Protein AF-A0A957V3D7-F1 (afdb_monomer)

Secondary structure (DSSP, 8-state):
-HHHHHT--------S-HHHHHTT-SEEEE---SS-HHHHHHHHHHHHHTT---S--SSSHHHHHHHHHHHHHHHHHHHHHHHHH-TTPEEEE--SSHHHHHHHHHHH---EEEE--THHHHHHHHHHHHHT--GGGEEEEEEEETTEEEEEEEEETTEE-HHHHHHHHHH-HHHHHHSHHHHHHHHHHSSPBPS-HHHHTTTSTTTSSSHHHHHHHSSS--SS----TTHHHHHHHHHHHHHHHHHHHHHH--SPP--S--S-HHHHHHHHHTTSS------B---SSSSTT-

pLDDT: mean 95.91, std 2.53, range [86.0, 98.81]

Structure (mmCIF, N/CA/C/O backbone):
data_AF-A0A957V3D7-F1
#
_entry.id   AF-A0A957V3D7-F1
#
loop_
_atom_site.group_PDB
_atom_site.id
_atom_site.type_symbol
_atom_site.label_atom_id
_atom_site.label_alt_id
_atom_site.label_comp_id
_atom_site.label_asym_id
_atom_site.label_entity_id
_atom_site.label_seq_id
_atom_site.pdbx_PDB_ins_code
_atom_site.Cartn_x
_atom_site.Cartn_y
_atom_site.Cartn_z
_atom_site.occupancy
_atom_site.B_iso_or_equiv
_atom_site.auth_seq_id
_atom_site.auth_comp_id
_atom_site.auth_asym_id
_atom_site.auth_atom_id
_atom_site.pdbx_PDB_model_num
ATOM 1 N N . ARG A 1 1 ? 6.768 8.142 25.313 1.00 89.88 1 ARG A N 1
ATOM 2 C CA . ARG A 1 1 ? 7.833 8.849 24.561 1.00 89.88 1 ARG A CA 1
ATOM 3 C C . ARG A 1 1 ? 7.293 9.947 23.639 1.00 89.88 1 ARG A C 1
ATOM 5 O O . ARG A 1 1 ? 7.453 11.098 24.002 1.00 89.88 1 ARG A O 1
ATOM 12 N N . ILE A 1 2 ? 6.634 9.648 22.503 1.00 94.31 2 ILE A N 1
ATOM 13 C CA . ILE A 1 2 ? 6.108 10.689 21.575 1.00 94.31 2 ILE A CA 1
ATOM 14 C C . ILE A 1 2 ? 5.190 11.694 22.290 1.00 94.31 2 ILE A C 1
ATOM 16 O O . ILE A 1 2 ? 5.378 12.899 22.158 1.00 94.31 2 ILE A O 1
ATOM 20 N N . VAL A 1 3 ? 4.227 11.192 23.074 1.00 95.19 3 VAL A N 1
ATOM 21 C CA . VAL A 1 3 ? 3.297 12.025 23.860 1.00 95.19 3 VAL A CA 1
ATOM 22 C C . VAL A 1 3 ? 4.044 12.919 24.851 1.00 95.19 3 VAL A C 1
ATOM 24 O O . VAL A 1 3 ? 3.774 14.116 24.913 1.00 95.19 3 VAL A O 1
ATOM 27 N N . ASP A 1 4 ? 5.019 12.353 25.564 1.00 93.62 4 ASP A N 1
ATOM 28 C CA . ASP A 1 4 ? 5.787 13.058 26.594 1.00 93.62 4 ASP A CA 1
ATOM 29 C C . ASP A 1 4 ? 6.690 14.148 25.997 1.00 93.62 4 ASP A C 1
ATOM 31 O O . ASP A 1 4 ? 6.655 15.293 26.443 1.00 93.62 4 ASP A O 1
ATOM 35 N N . GLU A 1 5 ? 7.474 13.820 24.963 1.00 94.88 5 GLU A N 1
ATOM 36 C CA . GLU A 1 5 ? 8.392 14.766 24.311 1.00 94.88 5 GLU A CA 1
ATOM 37 C C . GLU A 1 5 ? 7.647 15.883 23.579 1.00 94.88 5 GLU A C 1
ATOM 39 O O . GLU A 1 5 ? 8.031 17.050 23.672 1.00 94.88 5 GLU A O 1
ATOM 44 N N . GLY A 1 6 ? 6.553 15.540 22.893 1.00 95.81 6 GLY A N 1
ATOM 45 C CA . GLY A 1 6 ? 5.697 16.514 22.222 1.00 95.81 6 GLY A CA 1
ATOM 46 C C . GLY A 1 6 ? 4.803 17.314 23.163 1.00 95.81 6 GLY A C 1
ATOM 47 O O . GLY A 1 6 ? 4.197 18.292 22.728 1.00 95.81 6 GLY A O 1
ATOM 48 N N . LYS A 1 7 ? 4.737 16.936 24.449 1.00 96.00 7 LYS A N 1
ATOM 49 C CA . LYS A 1 7 ? 3.858 17.535 25.468 1.00 96.00 7 LYS A CA 1
ATOM 50 C C . LYS A 1 7 ? 2.392 17.550 25.029 1.00 96.00 7 LYS A C 1
ATOM 52 O O . LYS A 1 7 ? 1.669 18.520 25.264 1.00 96.00 7 LYS A O 1
ATOM 57 N N . TYR A 1 8 ? 1.961 16.482 24.364 1.00 95.75 8 TYR A N 1
ATOM 58 C CA . TYR A 1 8 ? 0.593 16.365 23.879 1.00 95.75 8 TYR A CA 1
ATOM 59 C C . TYR A 1 8 ? -0.351 15.989 25.029 1.00 95.75 8 TYR A C 1
ATOM 61 O O . TYR A 1 8 ? 0.006 15.142 25.849 1.00 95.75 8 TYR A O 1
ATOM 69 N N . PRO A 1 9 ? -1.573 16.547 25.090 1.00 96.44 9 PRO A N 1
ATOM 70 C CA . PRO A 1 9 ? -2.569 16.205 26.107 1.00 96.44 9 PRO A CA 1
ATOM 71 C C . PRO A 1 9 ? -3.264 14.862 25.799 1.00 96.44 9 PRO A C 1
ATOM 73 O O . PRO A 1 9 ? -4.480 14.743 25.913 1.00 96.44 9 PRO A O 1
ATOM 76 N N . ALA A 1 10 ? -2.505 13.859 25.354 1.00 96.19 10 ALA A N 1
ATOM 77 C CA . ALA A 1 10 ? -3.009 12.548 24.965 1.00 96.19 10 ALA A CA 1
ATOM 78 C C . ALA A 1 10 ? -2.781 11.524 26.083 1.00 96.19 10 ALA A C 1
ATOM 80 O O . ALA A 1 10 ? -1.778 11.572 26.791 1.00 96.19 10 ALA A O 1
ATOM 81 N N . THR A 1 11 ? -3.695 10.564 26.211 1.00 96.19 11 THR A N 1
ATOM 82 C CA . THR A 1 11 ? -3.530 9.405 27.099 1.00 96.19 11 THR A CA 1
ATOM 83 C C . THR A 1 11 ? -3.328 8.159 26.252 1.00 96.19 11 THR A C 1
ATOM 85 O O . THR A 1 11 ? -4.042 7.957 25.273 1.00 96.19 11 THR A O 1
ATOM 88 N N . VAL A 1 12 ? -2.357 7.324 26.626 1.00 96.25 12 VAL A N 1
ATOM 89 C CA . VAL A 1 12 ? -2.097 6.039 25.967 1.00 96.25 12 VAL A CA 1
ATOM 90 C C . VAL A 1 12 ? -2.501 4.921 26.916 1.00 96.25 12 VAL A 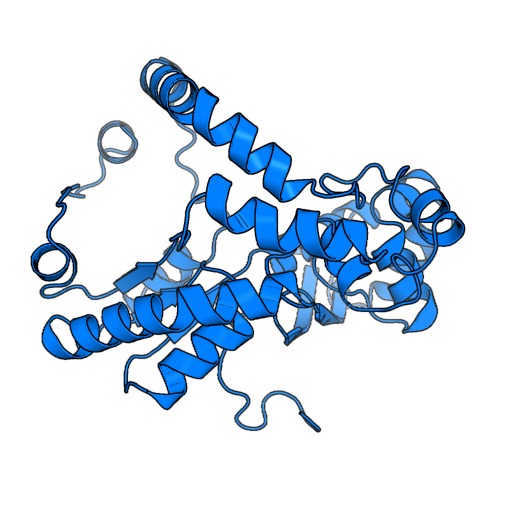C 1
ATOM 92 O O . VAL A 1 12 ? -2.025 4.867 28.049 1.00 96.25 12 VAL A O 1
ATOM 95 N N . VAL A 1 13 ? -3.369 4.033 26.443 1.00 96.88 13 VAL A N 1
ATOM 96 C CA . VAL A 1 13 ? -3.847 2.858 27.178 1.00 96.88 13 VAL A CA 1
ATOM 97 C C . VAL A 1 13 ? -3.575 1.614 26.338 1.00 96.88 13 VAL A C 1
ATOM 99 O O . VAL A 1 13 ? -3.595 1.667 25.109 1.00 96.88 13 VAL A O 1
ATOM 102 N N . THR A 1 14 ? -3.305 0.493 27.000 1.00 97.19 14 THR A N 1
ATOM 103 C CA . THR A 1 14 ? -3.094 -0.811 26.364 1.00 97.19 14 THR A CA 1
ATOM 104 C C . THR A 1 14 ? -3.992 -1.846 27.017 1.00 97.19 14 THR A C 1
ATOM 106 O O . THR A 1 14 ? -4.030 -1.930 28.242 1.00 97.19 14 THR A O 1
ATOM 109 N N . THR A 1 15 ? -4.645 -2.678 26.217 1.00 97.94 15 THR A N 1
ATOM 110 C CA . THR A 1 15 ? -5.456 -3.792 26.711 1.00 97.94 15 THR A CA 1
ATOM 111 C C . THR A 1 15 ? -5.332 -4.985 25.770 1.00 97.94 15 THR A C 1
ATOM 113 O O . THR A 1 15 ? -4.979 -4.837 24.599 1.00 97.94 15 THR A O 1
ATOM 116 N N . LEU A 1 16 ? -5.594 -6.176 26.304 1.00 97.88 16 LEU A N 1
ATOM 117 C CA . LEU A 1 16 ? -5.754 -7.405 25.525 1.00 97.88 16 LEU A CA 1
ATOM 118 C C . LEU A 1 16 ? -7.239 -7.753 25.321 1.00 97.88 16 LEU A C 1
ATOM 120 O O . LEU A 1 16 ? -7.547 -8.717 24.622 1.00 97.88 16 LEU A O 1
ATOM 124 N N . ASP A 1 17 ? -8.155 -6.984 25.921 1.00 98.19 17 ASP A N 1
ATO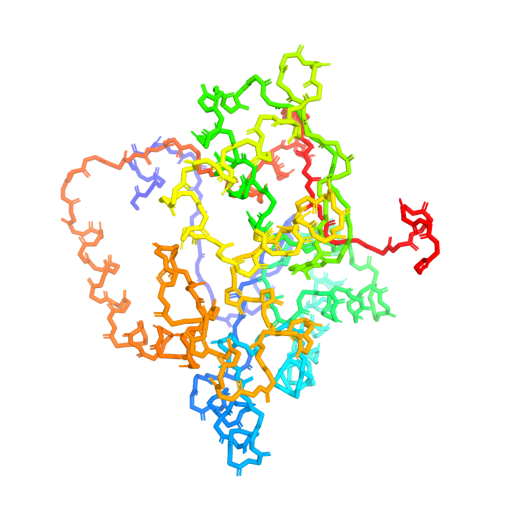M 125 C CA . ASP A 1 17 ? -9.596 -7.130 25.746 1.00 98.19 17 ASP A CA 1
ATOM 126 C C . ASP A 1 17 ? -10.077 -6.240 24.590 1.00 98.19 17 ASP A C 1
ATOM 128 O O . ASP A 1 17 ? -10.051 -5.009 24.652 1.00 98.19 17 ASP A O 1
ATOM 132 N N . ARG A 1 18 ? -10.543 -6.877 23.512 1.00 97.62 18 ARG A N 1
ATOM 133 C CA . ARG A 1 18 ? -11.053 -6.176 22.329 1.00 97.62 18 ARG A CA 1
ATOM 134 C C . ARG A 1 18 ? -12.295 -5.335 22.635 1.00 97.62 18 ARG A C 1
ATOM 136 O O . ARG A 1 18 ? -12.444 -4.270 22.050 1.00 97.62 18 ARG A O 1
ATOM 143 N N . ALA A 1 19 ? -13.174 -5.773 23.535 1.00 98.19 19 ALA A N 1
ATOM 144 C CA . ALA A 1 19 ? -14.367 -5.012 23.892 1.00 98.19 19 ALA A CA 1
ATOM 145 C C . ALA A 1 19 ? -14.014 -3.744 24.677 1.00 98.19 19 ALA A C 1
ATOM 147 O O . ALA A 1 19 ? -14.679 -2.725 24.519 1.00 98.19 19 ALA A O 1
ATOM 148 N N . GLU A 1 20 ? -12.970 -3.788 25.509 1.00 98.31 20 GLU A N 1
ATOM 149 C CA . GLU A 1 20 ? -12.433 -2.592 26.166 1.00 98.31 20 GLU A CA 1
ATOM 150 C C . GLU A 1 20 ? -11.799 -1.639 25.147 1.00 98.31 20 GLU A C 1
ATOM 152 O O . GLU A 1 20 ? -12.104 -0.452 25.169 1.00 98.31 20 GLU A O 1
ATOM 157 N N . ALA A 1 21 ? -10.988 -2.158 24.217 1.00 98.19 21 ALA A N 1
ATOM 158 C CA . ALA A 1 21 ? -10.327 -1.347 23.192 1.00 98.19 21 ALA A CA 1
ATOM 159 C C . ALA A 1 21 ? -11.304 -0.649 22.228 1.00 98.19 21 ALA A C 1
ATOM 161 O O . ALA A 1 21 ? -10.993 0.423 21.717 1.00 98.19 21 ALA A O 1
ATOM 162 N N . LEU A 1 22 ? -12.452 -1.272 21.945 1.00 98.56 22 LEU A N 1
ATOM 163 C CA . LEU A 1 22 ? -13.441 -0.756 20.994 1.00 98.56 22 LEU A CA 1
ATOM 164 C C . LEU A 1 22 ? -14.487 0.159 21.626 1.00 98.56 22 LEU A C 1
ATOM 166 O O . LEU A 1 22 ? -15.113 0.931 20.907 1.00 98.56 22 LEU A O 1
ATOM 170 N N . ARG A 1 23 ? -14.725 0.051 22.935 1.00 98.44 23 ARG A N 1
ATOM 171 C CA . ARG A 1 23 ? -15.808 0.775 23.605 1.00 98.44 23 ARG A CA 1
ATOM 172 C C . ARG A 1 23 ? -15.677 2.279 23.390 1.00 98.44 23 ARG A C 1
ATOM 174 O O . ARG A 1 23 ? -14.663 2.863 23.757 1.00 98.44 23 ARG A O 1
ATOM 181 N N . ASP A 1 24 ? -16.731 2.872 22.834 1.00 97.69 24 ASP A N 1
ATOM 182 C CA . ASP A 1 24 ? -16.850 4.313 22.586 1.00 97.69 24 ASP A CA 1
ATOM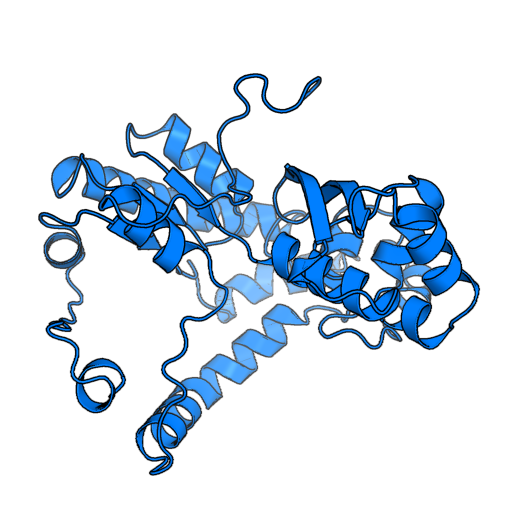 183 C C . ASP A 1 24 ? -15.740 4.894 21.681 1.00 97.69 24 ASP A C 1
ATOM 185 O O . ASP A 1 24 ? -15.506 6.098 21.690 1.00 97.69 24 ASP A O 1
ATOM 189 N N . ALA A 1 25 ? -15.046 4.061 20.896 1.00 98.44 25 ALA A N 1
ATOM 190 C CA . ALA A 1 25 ? -14.035 4.534 19.954 1.00 98.44 25 ALA A CA 1
ATOM 191 C C . ALA A 1 25 ? -14.671 5.302 18.781 1.00 98.44 25 ALA A C 1
ATOM 193 O O . ALA A 1 25 ? -15.665 4.853 18.220 1.00 98.44 25 ALA A O 1
ATOM 194 N N . ASP A 1 26 ? -14.051 6.399 18.344 1.00 98.44 26 ASP A N 1
ATOM 195 C CA . ASP A 1 26 ? -14.454 7.127 17.126 1.00 98.44 26 ASP A CA 1
ATOM 196 C C . ASP A 1 26 ? -13.757 6.582 15.863 1.00 98.44 26 ASP A C 1
ATOM 198 O O . ASP A 1 26 ? -14.276 6.645 14.746 1.00 98.44 26 ASP A O 1
ATOM 202 N N . TYR A 1 27 ? -12.571 5.993 16.036 1.00 98.50 27 TYR A N 1
ATOM 203 C CA . TYR A 1 27 ? -11.749 5.451 14.956 1.00 98.50 27 TYR A CA 1
ATOM 204 C C . TYR A 1 27 ? -11.110 4.136 15.379 1.00 98.50 27 TYR A C 1
ATOM 206 O O . TYR A 1 27 ? -10.596 4.009 16.491 1.00 98.50 27 TYR A O 1
ATOM 214 N N . VAL A 1 28 ? -11.074 3.168 14.464 1.00 98.62 28 VAL A N 1
ATOM 215 C CA . VAL A 1 28 ? -10.449 1.863 14.703 1.00 98.62 28 VAL A CA 1
ATOM 216 C C . VAL A 1 28 ? -9.444 1.576 13.597 1.00 98.62 28 VAL A C 1
ATOM 218 O O . VAL A 1 28 ? -9.810 1.307 12.453 1.00 98.62 28 VAL A O 1
ATOM 221 N N . LEU A 1 29 ? -8.157 1.631 13.939 1.00 98.25 29 LEU A N 1
ATOM 222 C CA . LEU A 1 29 ? -7.069 1.275 13.031 1.00 98.25 29 LEU A CA 1
ATOM 223 C C . LEU A 1 29 ? -6.793 -0.226 13.134 1.00 98.25 29 LEU A C 1
ATOM 225 O O . LEU A 1 29 ? -6.535 -0.733 14.224 1.00 98.25 29 LEU A O 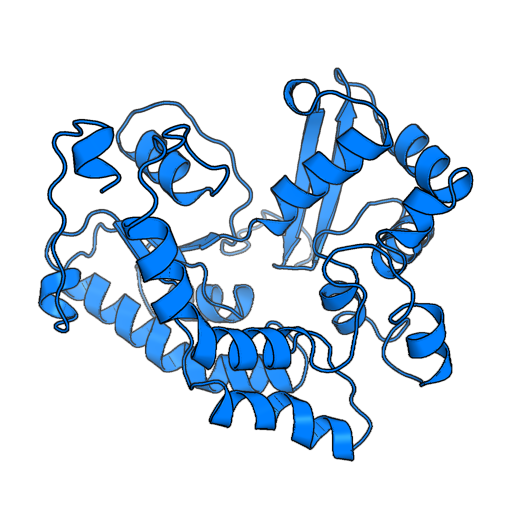1
ATOM 229 N N . VAL A 1 30 ? -6.802 -0.933 12.001 1.00 98.25 30 VAL A N 1
ATOM 230 C CA . VAL A 1 30 ? -6.577 -2.388 11.977 1.00 98.25 30 VAL A CA 1
ATOM 231 C C . VAL A 1 30 ? -5.352 -2.747 11.143 1.00 98.25 30 VAL A C 1
ATOM 233 O O . VAL A 1 30 ? -5.343 -2.613 9.918 1.00 98.25 30 VAL A O 1
ATOM 236 N N . THR A 1 31 ? -4.316 -3.231 11.829 1.00 97.00 31 THR A N 1
ATOM 237 C CA . THR A 1 31 ? -2.961 -3.482 11.303 1.00 97.00 31 THR A CA 1
ATOM 238 C C . THR A 1 31 ? -2.477 -4.907 11.620 1.00 97.00 31 THR A C 1
ATOM 240 O O . THR A 1 31 ? -1.329 -5.126 12.005 1.00 97.00 31 THR A O 1
ATOM 243 N N . ILE A 1 32 ? -3.363 -5.900 11.522 1.00 95.94 32 ILE A N 1
ATOM 244 C CA . ILE A 1 32 ? -3.087 -7.258 12.009 1.00 95.94 32 ILE A CA 1
ATOM 245 C C . ILE A 1 32 ? -2.431 -8.152 10.951 1.00 95.94 32 ILE A C 1
ATOM 247 O O . ILE A 1 32 ? -2.556 -7.947 9.745 1.00 95.94 32 ILE A O 1
ATOM 251 N N . LEU A 1 33 ? -1.801 -9.228 11.416 1.00 93.50 33 LEU A N 1
ATOM 252 C CA . LEU A 1 33 ? -1.420 -10.375 10.598 1.00 93.50 33 LEU A CA 1
ATOM 253 C C . LEU A 1 33 ? -2.122 -11.622 11.153 1.00 93.50 33 LEU A C 1
ATOM 255 O O . LEU A 1 33 ? -1.761 -12.129 12.213 1.00 93.50 33 LEU A O 1
ATOM 259 N N . ALA A 1 34 ? -3.154 -12.105 10.454 1.00 92.50 34 ALA A N 1
ATOM 260 C CA . ALA A 1 34 ? -3.887 -13.300 10.866 1.00 92.50 34 ALA A CA 1
ATOM 261 C C . ALA A 1 34 ? -3.133 -14.579 10.450 1.00 92.50 34 ALA A C 1
ATOM 263 O O . ALA A 1 34 ? -3.134 -14.989 9.283 1.00 92.50 34 ALA A O 1
ATOM 264 N N . GLY A 1 35 ? -2.510 -15.212 11.446 1.00 87.56 35 GLY A N 1
ATOM 265 C CA . GLY A 1 35 ? -1.571 -16.321 11.277 1.00 87.56 35 GLY A CA 1
ATOM 266 C C . GLY A 1 35 ? -0.141 -15.803 11.128 1.00 87.56 35 GLY A C 1
ATOM 267 O O . GLY A 1 35 ? 0.126 -14.987 10.251 1.00 87.56 35 GLY A O 1
ATOM 268 N N . ALA A 1 36 ? 0.762 -16.268 11.991 1.00 90.12 36 ALA A N 1
ATOM 269 C CA . ALA A 1 36 ? 2.159 -15.843 11.994 1.00 90.12 36 ALA A CA 1
ATOM 270 C C . ALA A 1 36 ? 2.921 -16.345 10.750 1.00 90.12 36 ALA A C 1
ATOM 272 O O . ALA A 1 36 ? 2.369 -17.029 9.875 1.00 90.12 36 ALA A O 1
ATOM 273 N N . THR A 1 37 ? 4.193 -15.961 10.625 1.00 92.88 37 THR A N 1
ATOM 274 C CA . THR A 1 37 ? 4.994 -16.282 9.432 1.00 92.88 37 THR A CA 1
ATOM 275 C C . THR A 1 37 ? 5.220 -17.785 9.243 1.00 92.88 37 THR A C 1
ATOM 277 O O . THR A 1 37 ? 5.408 -18.239 8.113 1.00 92.88 37 THR A O 1
ATOM 280 N N . ASP A 1 38 ? 5.137 -18.574 10.314 1.00 93.25 38 ASP A N 1
ATOM 281 C CA . ASP A 1 38 ? 5.197 -20.037 10.304 1.00 93.25 38 ASP A CA 1
ATOM 282 C C . ASP A 1 38 ? 4.011 -20.684 9.572 1.00 93.25 38 ASP A C 1
ATOM 284 O O . ASP A 1 38 ? 4.172 -21.732 8.949 1.00 93.25 38 ASP A O 1
ATOM 288 N N . VAL A 1 39 ? 2.847 -20.031 9.581 1.00 93.62 39 VAL A N 1
ATOM 289 C CA . VAL A 1 39 ? 1.681 -20.410 8.778 1.00 93.62 39 VAL A CA 1
ATOM 290 C C . VAL A 1 39 ? 1.793 -19.811 7.381 1.00 93.62 39 VAL A C 1
ATOM 292 O O . VAL A 1 39 ? 1.643 -20.523 6.387 1.00 93.62 39 VAL A O 1
ATOM 295 N N . TRP A 1 40 ? 2.084 -18.508 7.283 1.00 93.94 40 TRP A N 1
ATOM 296 C CA . TRP A 1 40 ? 2.101 -17.798 6.001 1.00 93.94 40 TRP A CA 1
ATOM 297 C C . TRP A 1 40 ? 3.151 -18.347 5.030 1.00 93.94 40 TRP A C 1
ATOM 299 O O . TRP A 1 40 ? 2.899 -18.406 3.828 1.00 93.94 40 TRP A O 1
ATOM 309 N N . ARG A 1 41 ? 4.289 -18.857 5.518 1.00 95.88 41 ARG A N 1
ATOM 310 C CA . ARG A 1 41 ? 5.299 -19.493 4.657 1.00 95.88 41 ARG A CA 1
ATOM 311 C C . ARG A 1 41 ? 4.722 -20.588 3.766 1.00 95.88 41 ARG A C 1
ATOM 313 O O . ARG A 1 41 ? 5.168 -20.742 2.634 1.00 95.88 41 ARG A O 1
ATOM 320 N N . HIS A 1 42 ? 3.717 -21.329 4.233 1.00 96.25 42 HIS A N 1
ATOM 321 C CA . HIS A 1 42 ? 3.120 -22.416 3.464 1.00 96.25 42 HIS A CA 1
ATOM 322 C C . HIS A 1 42 ? 2.364 -21.910 2.237 1.00 96.25 42 HIS A C 1
ATOM 324 O O . HIS A 1 42 ? 2.389 -22.572 1.199 1.00 96.25 42 HIS A O 1
ATOM 330 N N . ASP A 1 43 ? 1.789 -20.711 2.320 1.00 95.81 43 ASP A N 1
ATOM 331 C CA . ASP A 1 43 ? 1.124 -20.052 1.199 1.00 95.81 43 ASP A CA 1
ATOM 332 C C . ASP A 1 43 ? 2.097 -19.746 0.050 1.00 95.81 43 ASP A C 1
ATOM 334 O O . ASP A 1 43 ? 1.674 -19.668 -1.101 1.00 95.81 43 ASP A O 1
ATOM 338 N N . ILE A 1 44 ? 3.395 -19.602 0.341 1.00 96.38 44 ILE A N 1
ATOM 339 C CA . ILE A 1 44 ? 4.439 -19.240 -0.629 1.00 96.38 44 ILE A CA 1
ATOM 340 C C . ILE A 1 44 ? 5.272 -20.466 -1.035 1.00 96.38 44 ILE A C 1
ATOM 342 O O . ILE A 1 44 ? 5.449 -20.756 -2.220 1.00 96.38 44 ILE A O 1
ATOM 346 N N . GLU A 1 45 ? 5.754 -21.230 -0.056 1.00 97.25 45 GLU A N 1
ATOM 347 C CA . GLU A 1 45 ? 6.670 -22.353 -0.264 1.00 97.25 45 GLU A CA 1
ATOM 348 C C . GLU A 1 45 ? 5.997 -23.568 -0.906 1.00 97.25 45 GLU A C 1
ATOM 350 O O . GLU A 1 45 ? 6.638 -24.287 -1.675 1.00 97.25 45 GLU A O 1
ATOM 355 N N . ILE A 1 46 ? 4.718 -23.835 -0.606 1.00 97.50 46 ILE A N 1
ATOM 356 C CA . ILE A 1 46 ? 4.013 -24.966 -1.221 1.00 97.50 46 ILE A CA 1
ATOM 357 C C . ILE A 1 46 ? 3.804 -24.698 -2.715 1.00 97.50 46 ILE A C 1
ATOM 359 O O . ILE A 1 46 ? 4.248 -25.536 -3.503 1.00 97.50 46 ILE A O 1
ATOM 363 N N . PRO A 1 47 ? 3.227 -23.559 -3.156 1.00 96.31 47 PRO A N 1
ATOM 364 C CA . PRO A 1 47 ? 3.090 -23.278 -4.585 1.00 96.31 47 PRO A CA 1
ATOM 365 C C . PRO A 1 47 ? 4.428 -23.230 -5.331 1.00 96.31 47 PRO A C 1
ATOM 367 O O . PRO A 1 47 ? 4.495 -23.678 -6.478 1.00 96.31 47 PRO A O 1
ATOM 370 N N . LYS A 1 48 ? 5.517 -22.808 -4.671 1.00 96.12 48 LYS A N 1
ATOM 371 C CA . LYS A 1 48 ? 6.865 -22.844 -5.257 1.00 96.12 48 LYS A CA 1
ATOM 372 C C . LYS A 1 48 ? 7.291 -24.249 -5.688 1.00 96.12 48 LYS A C 1
ATOM 374 O O . LYS A 1 48 ? 7.888 -24.390 -6.755 1.00 96.12 48 LYS A O 1
ATOM 379 N N . LYS A 1 49 ? 6.932 -25.300 -4.933 1.00 96.81 49 LYS A N 1
ATOM 380 C CA . LYS A 1 49 ? 7.194 -26.710 -5.308 1.00 96.81 49 LYS A CA 1
ATOM 381 C C . LYS A 1 49 ? 6.493 -27.125 -6.606 1.00 96.81 49 LYS A C 1
ATOM 383 O O . LYS A 1 49 ? 6.932 -28.067 -7.256 1.00 96.81 49 LYS A O 1
ATOM 388 N N . TYR A 1 50 ? 5.437 -26.409 -6.988 1.00 95.62 50 TYR A N 1
ATOM 389 C CA . TYR A 1 50 ? 4.673 -26.614 -8.219 1.00 95.62 50 TYR A CA 1
ATOM 390 C C . TYR A 1 50 ? 4.988 -25.568 -9.301 1.00 95.62 50 TYR A C 1
ATOM 392 O O . TYR A 1 50 ? 4.267 -25.466 -10.290 1.00 95.62 50 TYR A O 1
ATOM 400 N N . GLY A 1 51 ? 6.063 -24.790 -9.133 1.00 93.06 51 GLY A N 1
ATOM 401 C CA . GLY A 1 51 ? 6.523 -23.816 -10.124 1.00 93.06 51 GLY A CA 1
ATOM 402 C C . GLY A 1 51 ? 5.842 -22.447 -10.062 1.00 93.06 51 GLY A C 1
ATOM 403 O O . GLY A 1 51 ? 6.044 -21.645 -10.969 1.00 93.06 51 GLY A O 1
ATOM 404 N N . VAL A 1 52 ? 5.065 -22.151 -9.015 1.00 94.50 52 VAL A N 1
ATOM 405 C CA . VAL A 1 52 ? 4.472 -20.821 -8.803 1.00 94.50 52 VAL A CA 1
ATOM 406 C C . VAL A 1 52 ? 5.390 -20.003 -7.899 1.00 94.50 52 VAL A C 1
ATOM 408 O O . VAL A 1 52 ? 5.477 -20.250 -6.699 1.00 94.50 52 VAL A O 1
ATOM 411 N N . ASP A 1 53 ? 6.098 -19.043 -8.486 1.00 94.62 53 ASP A N 1
ATOM 412 C CA . ASP A 1 53 ? 6.968 -18.116 -7.762 1.00 94.62 53 ASP A CA 1
ATOM 413 C C . ASP A 1 53 ? 6.172 -16.902 -7.264 1.00 94.62 53 ASP A C 1
ATOM 415 O O . ASP A 1 53 ? 5.324 -16.375 -7.988 1.00 94.62 53 ASP A O 1
ATOM 419 N N . MET A 1 54 ? 6.439 -16.464 -6.034 1.00 95.38 54 MET A N 1
ATOM 420 C CA . MET A 1 54 ? 5.833 -15.284 -5.416 1.00 95.38 54 MET A CA 1
ATOM 421 C C . MET A 1 54 ? 6.901 -14.516 -4.633 1.00 95.38 54 MET A C 1
ATOM 423 O O . MET A 1 54 ? 7.767 -15.113 -3.991 1.00 95.38 54 MET A O 1
ATOM 427 N N . ASN A 1 55 ? 6.828 -13.191 -4.697 1.00 95.50 55 ASN A N 1
ATOM 428 C CA . ASN A 1 55 ? 7.710 -12.251 -4.012 1.00 95.50 55 ASN A CA 1
ATOM 429 C C . ASN A 1 55 ? 7.086 -11.767 -2.695 1.00 95.50 55 ASN A C 1
ATOM 431 O O . ASN A 1 55 ? 7.741 -11.811 -1.654 1.00 95.50 55 ASN A O 1
ATOM 435 N N . VAL A 1 56 ? 5.819 -11.353 -2.744 1.00 95.56 56 VAL A N 1
ATOM 436 C CA . VAL A 1 56 ? 5.051 -10.855 -1.603 1.00 95.56 56 VAL A CA 1
ATOM 437 C C . VAL A 1 56 ? 4.039 -11.892 -1.140 1.00 95.56 56 VAL A C 1
ATOM 439 O O . VAL A 1 56 ? 4.101 -12.322 0.006 1.00 95.56 56 VAL A O 1
ATOM 442 N N . GLY A 1 57 ? 3.111 -12.315 -2.005 1.00 94.81 57 GLY A N 1
ATOM 443 C CA . GLY A 1 57 ? 2.101 -13.316 -1.652 1.00 94.81 57 GLY A CA 1
ATOM 444 C C . GLY A 1 57 ? 1.082 -12.871 -0.590 1.00 94.81 57 GLY A C 1
ATOM 445 O O . GLY A 1 57 ? 0.561 -13.712 0.143 1.00 94.81 57 GLY A O 1
ATOM 446 N N . ASP A 1 58 ? 0.789 -11.572 -0.475 1.00 95.31 58 ASP A N 1
ATOM 447 C CA . ASP A 1 58 ? -0.153 -11.034 0.522 1.00 95.31 58 ASP A CA 1
ATOM 448 C C . ASP A 1 58 ? -1.462 -10.483 -0.068 1.00 95.31 58 ASP A C 1
ATOM 450 O O . ASP A 1 58 ? -2.404 -10.220 0.679 1.00 95.31 58 ASP A O 1
ATOM 454 N N . THR A 1 59 ? -1.531 -10.313 -1.392 1.00 94.31 59 THR A N 1
ATOM 455 C CA . THR A 1 59 ? -2.617 -9.562 -2.038 1.00 94.31 59 THR A CA 1
ATOM 456 C C . THR A 1 59 ? -3.457 -10.419 -2.976 1.00 94.31 59 THR A C 1
ATOM 458 O O . THR A 1 59 ? -4.685 -10.408 -2.905 1.00 94.31 59 THR A O 1
ATOM 461 N N . ARG A 1 60 ? -2.808 -11.180 -3.861 1.00 91.31 60 ARG A N 1
ATOM 462 C CA . ARG A 1 60 ? -3.454 -12.022 -4.880 1.00 91.31 60 ARG A CA 1
ATOM 463 C C . ARG A 1 60 ? -2.698 -13.338 -5.059 1.00 91.31 60 ARG A C 1
ATOM 465 O O . ARG A 1 60 ? -1.834 -13.675 -4.256 1.00 91.31 60 ARG A O 1
ATOM 472 N N . SER A 1 61 ? -3.001 -14.063 -6.139 1.00 91.81 61 SER A N 1
ATOM 473 C CA . SER A 1 61 ? -2.469 -15.407 -6.398 1.00 91.81 61 SER A CA 1
ATOM 474 C C . SER A 1 61 ? -2.908 -16.402 -5.316 1.00 91.81 61 SER A C 1
ATOM 476 O O . SER A 1 61 ? -3.710 -16.078 -4.443 1.00 91.81 61 SER A O 1
ATOM 478 N N . VAL A 1 62 ? -2.411 -17.634 -5.391 1.00 94.06 62 VAL A N 1
ATOM 479 C CA . VAL A 1 62 ? -2.741 -18.712 -4.450 1.00 94.06 62 VAL A CA 1
ATOM 480 C C . VAL A 1 62 ? -2.490 -18.271 -3.005 1.00 94.06 62 VAL A C 1
ATOM 482 O O . VAL A 1 62 ? -3.355 -18.471 -2.155 1.00 94.06 62 VAL A O 1
ATOM 485 N N . ALA A 1 63 ? -1.369 -17.588 -2.749 1.00 95.44 63 ALA A N 1
ATOM 486 C CA . ALA A 1 63 ? -1.039 -17.103 -1.416 1.00 95.44 63 ALA A CA 1
ATOM 487 C C . ALA A 1 63 ? -2.027 -16.049 -0.895 1.00 95.44 63 ALA A C 1
ATOM 489 O O . ALA A 1 63 ? -2.560 -16.192 0.204 1.00 95.44 63 ALA A O 1
ATOM 490 N N . GLY A 1 64 ? -2.352 -15.039 -1.709 1.00 95.94 64 GLY A N 1
ATOM 491 C CA . GLY A 1 64 ? -3.332 -14.017 -1.343 1.00 95.94 64 GLY A CA 1
ATOM 492 C C . GLY A 1 64 ? -4.731 -14.587 -1.100 1.00 95.94 64 GLY A C 1
ATOM 493 O O . GLY A 1 64 ? -5.420 -14.117 -0.200 1.00 95.94 64 GLY A O 1
ATOM 494 N N . ILE A 1 65 ? -5.145 -15.630 -1.835 1.00 96.69 65 ILE A N 1
ATOM 495 C CA . ILE A 1 65 ? -6.430 -16.309 -1.595 1.00 96.69 65 ILE A CA 1
ATOM 496 C C . ILE A 1 65 ? -6.426 -17.057 -0.257 1.00 96.69 65 ILE A C 1
ATOM 498 O O . ILE A 1 65 ? -7.353 -16.879 0.531 1.00 96.69 65 ILE A O 1
ATOM 502 N N . PHE A 1 66 ? -5.400 -17.861 0.042 1.00 96.38 66 PHE A N 1
ATOM 503 C CA . PHE A 1 66 ? -5.322 -18.550 1.337 1.00 96.38 66 PHE A CA 1
ATOM 504 C C . PHE A 1 66 ? -5.239 -17.567 2.505 1.00 96.38 66 PHE A C 1
ATOM 506 O O . PHE A 1 66 ? -5.926 -17.751 3.513 1.00 96.38 66 PHE A O 1
ATOM 513 N N . ARG A 1 67 ? -4.483 -16.478 2.338 1.00 96.88 67 ARG A N 1
ATOM 514 C CA . ARG A 1 67 ? -4.451 -15.375 3.296 1.00 96.88 67 ARG A CA 1
ATOM 515 C C . ARG A 1 67 ? -5.829 -14.747 3.480 1.00 96.88 67 ARG A C 1
ATOM 517 O O . ARG A 1 67 ? -6.262 -14.605 4.616 1.00 96.88 67 ARG A O 1
ATOM 524 N N . ALA A 1 68 ? -6.554 -14.435 2.403 1.00 97.56 68 ALA A N 1
ATOM 525 C CA . ALA A 1 68 ? -7.917 -13.910 2.495 1.00 97.56 68 ALA A CA 1
ATOM 526 C C . ALA A 1 68 ? -8.830 -14.847 3.296 1.00 97.56 68 ALA A C 1
ATOM 528 O O . ALA A 1 68 ? -9.509 -14.400 4.213 1.00 97.56 68 ALA A O 1
ATOM 529 N N . LEU A 1 69 ? -8.809 -16.149 2.997 1.00 96.94 69 LEU A N 1
ATOM 530 C CA . LEU A 1 69 ? -9.651 -17.138 3.675 1.00 96.94 69 LEU A CA 1
ATOM 531 C C . LEU A 1 69 ? -9.372 -17.226 5.182 1.00 96.94 69 LEU A C 1
ATOM 533 O O . LEU A 1 69 ? -10.308 -17.425 5.953 1.00 96.94 69 LEU A O 1
ATOM 537 N N . ARG A 1 70 ? -8.117 -17.049 5.614 1.00 96.75 70 ARG A N 1
ATOM 538 C CA . ARG A 1 70 ? -7.775 -16.982 7.044 1.00 96.75 70 ARG A CA 1
ATOM 539 C C . ARG A 1 70 ? -8.164 -15.656 7.689 1.00 96.75 70 ARG A C 1
ATOM 541 O O . ARG A 1 70 ? -8.588 -15.644 8.840 1.00 96.75 70 ARG A O 1
ATOM 548 N N . THR A 1 71 ? -7.987 -14.550 6.974 1.00 98.06 71 THR A N 1
ATOM 549 C CA . THR A 1 71 ? -8.093 -13.206 7.552 1.00 98.06 71 THR A CA 1
ATOM 550 C C . THR A 1 71 ? -9.523 -12.661 7.538 1.00 98.06 71 THR A C 1
ATOM 552 O O . THR A 1 71 ? -9.895 -11.947 8.464 1.00 98.06 71 THR A O 1
ATOM 555 N N . ILE A 1 72 ? -10.349 -13.010 6.542 1.00 98.56 72 ILE A N 1
ATOM 556 C CA . ILE A 1 72 ? -11.736 -12.521 6.420 1.00 98.56 72 ILE A CA 1
ATOM 557 C C . ILE A 1 72 ? -12.557 -12.775 7.695 1.00 98.56 72 ILE A C 1
ATOM 559 O O . ILE A 1 72 ? -13.133 -11.807 8.188 1.00 98.56 72 ILE A O 1
ATOM 563 N N . PRO A 1 73 ? -12.601 -13.996 8.274 1.00 98.38 73 PRO A N 1
ATOM 564 C CA . PRO A 1 73 ? -13.385 -14.237 9.486 1.00 98.38 73 PRO A CA 1
ATOM 565 C C . PRO A 1 73 ? -12.963 -13.331 10.646 1.00 98.38 73 PRO A C 1
ATOM 567 O O . PRO A 1 73 ? -13.812 -12.743 11.301 1.00 98.38 73 PRO A O 1
ATOM 570 N N . VAL A 1 74 ? -11.653 -13.141 10.840 1.00 98.31 74 VAL A N 1
ATOM 571 C CA . VAL A 1 74 ? -11.113 -12.282 11.907 1.00 98.31 74 VAL A CA 1
ATOM 572 C C . VAL A 1 74 ? -11.506 -10.820 11.694 1.00 98.31 74 VAL A C 1
ATOM 574 O O . VAL A 1 74 ? -11.925 -10.152 12.634 1.00 98.31 74 VAL A O 1
ATOM 577 N N . MET A 1 75 ? -11.390 -10.320 10.462 1.00 98.50 75 MET A N 1
ATOM 578 C CA . MET A 1 75 ? -11.724 -8.932 10.132 1.00 98.50 75 MET A CA 1
ATOM 579 C C . MET A 1 75 ? -13.222 -8.648 10.263 1.00 98.50 75 MET A C 1
ATOM 581 O O . MET A 1 75 ? -13.599 -7.612 10.804 1.00 98.50 75 MET A O 1
ATOM 585 N N . VAL A 1 76 ? -14.073 -9.574 9.810 1.00 98.69 76 VAL A N 1
ATOM 586 C CA . VAL A 1 76 ? -15.533 -9.467 9.960 1.00 98.69 76 VAL A CA 1
ATOM 587 C C . VAL A 1 76 ? -15.934 -9.561 11.434 1.00 98.69 76 VAL A C 1
ATOM 589 O O . VAL A 1 76 ? -16.800 -8.808 11.869 1.00 98.69 76 VAL A O 1
ATOM 592 N N . ASP A 1 77 ? -15.286 -10.415 12.228 1.00 98.56 77 ASP A N 1
ATOM 593 C CA . ASP A 1 77 ? -15.538 -10.493 13.671 1.00 98.56 77 ASP A CA 1
ATOM 594 C C . ASP A 1 77 ? -15.156 -9.192 14.398 1.00 98.56 77 ASP A C 1
ATOM 596 O O . ASP A 1 77 ? -15.888 -8.757 15.285 1.00 98.56 77 ASP A O 1
ATOM 600 N N . ILE A 1 78 ? -14.058 -8.530 14.003 1.00 98.62 78 ILE A N 1
ATOM 601 C CA . ILE A 1 78 ? -13.707 -7.195 14.521 1.00 98.62 78 ILE A CA 1
ATOM 602 C C . ILE A 1 78 ? -14.787 -6.177 14.142 1.00 98.62 78 ILE A C 1
ATOM 604 O O . ILE A 1 78 ? -15.252 -5.447 15.012 1.00 98.62 78 ILE A O 1
ATOM 608 N N . ALA A 1 79 ? -15.216 -6.147 12.878 1.00 98.62 79 ALA A N 1
ATOM 609 C CA . ALA A 1 79 ? -16.245 -5.216 12.419 1.00 98.62 79 ALA A CA 1
ATOM 610 C C . ALA A 1 79 ? -17.592 -5.431 13.143 1.00 98.62 79 ALA A C 1
ATOM 612 O O . ALA A 1 79 ? -18.228 -4.469 13.556 1.00 98.62 79 ALA A O 1
ATOM 613 N N . ARG A 1 80 ? -17.991 -6.680 13.407 1.00 98.69 80 ARG A N 1
ATOM 614 C CA . ARG A 1 80 ? -19.195 -6.994 14.201 1.00 98.69 80 ARG A CA 1
ATOM 615 C C . ARG A 1 80 ? -19.090 -6.557 15.657 1.00 98.69 80 ARG A C 1
ATOM 617 O O . ARG A 1 80 ? -20.091 -6.185 16.263 1.00 98.69 80 ARG A O 1
ATOM 624 N N . ASP A 1 81 ? -17.899 -6.620 16.245 1.00 98.69 81 ASP A N 1
ATOM 625 C CA . ASP A 1 81 ? -17.686 -6.066 17.580 1.00 98.69 81 ASP A CA 1
ATOM 626 C C . ASP A 1 81 ? -17.708 -4.532 17.555 1.00 98.69 81 ASP A C 1
ATOM 628 O O . ASP A 1 81 ? -18.244 -3.928 18.483 1.00 98.69 81 ASP A O 1
ATOM 632 N N . MET A 1 82 ? -17.237 -3.892 16.480 1.00 98.81 82 MET A N 1
ATOM 633 C CA . MET A 1 82 ? -17.421 -2.449 16.292 1.00 98.81 82 MET A CA 1
ATOM 634 C C . MET A 1 82 ? -18.908 -2.076 16.229 1.00 98.81 82 MET A C 1
ATOM 636 O O . MET A 1 82 ? -19.316 -1.152 16.920 1.00 98.81 82 MET A O 1
ATOM 640 N N . GLU A 1 83 ? -19.758 -2.833 15.523 1.00 98.56 83 GLU A N 1
ATOM 641 C CA . GLU A 1 83 ? -21.215 -2.581 15.509 1.00 98.56 83 GLU A CA 1
ATOM 642 C C . GLU A 1 83 ? -21.837 -2.620 16.916 1.00 98.56 83 GLU A C 1
ATOM 644 O O . GLU A 1 83 ? -22.824 -1.939 17.191 1.00 98.56 83 GLU A O 1
ATOM 649 N N . ARG A 1 84 ? -21.262 -3.416 17.826 1.00 98.44 84 ARG A N 1
ATOM 650 C CA . ARG A 1 84 ? -21.742 -3.554 19.208 1.00 98.44 84 ARG A CA 1
ATOM 651 C C . ARG A 1 84 ? -21.221 -2.461 20.131 1.00 98.44 84 ARG A C 1
ATOM 653 O O . ARG A 1 84 ? -21.971 -2.001 20.990 1.00 98.44 84 ARG A O 1
ATOM 660 N N . TYR A 1 85 ? -19.941 -2.119 20.019 1.00 98.69 85 TYR A N 1
ATOM 661 C CA . TYR A 1 85 ? -19.237 -1.299 21.010 1.00 98.69 85 TYR A CA 1
ATOM 662 C C . TYR A 1 85 ? -18.972 0.138 20.552 1.00 98.69 85 TYR A C 1
ATOM 664 O O . TYR A 1 85 ? -18.813 1.012 21.402 1.00 98.69 85 TYR A O 1
ATOM 672 N N . CYS A 1 86 ? -18.943 0.384 19.243 1.00 98.56 86 CYS A N 1
ATOM 673 C CA . CYS A 1 86 ? -18.676 1.686 18.635 1.00 98.56 86 CYS A CA 1
ATOM 674 C C . CYS A 1 86 ? -19.262 1.802 17.207 1.00 98.56 86 CYS A C 1
ATOM 676 O O . CYS A 1 86 ? -18.530 2.024 16.243 1.00 98.56 86 CYS A O 1
ATOM 678 N N . PRO A 1 87 ? -20.592 1.686 17.025 1.00 97.94 87 PRO A N 1
ATOM 679 C CA . PRO A 1 87 ? -21.211 1.642 15.693 1.00 97.94 87 PRO A CA 1
ATOM 680 C C . PRO A 1 87 ? -21.023 2.917 14.852 1.00 97.94 87 PRO A C 1
ATOM 682 O O . PRO A 1 87 ? -21.227 2.883 13.643 1.00 97.94 87 PRO A O 1
ATOM 685 N N . GLY A 1 88 ? -20.662 4.044 15.474 1.00 97.19 88 GLY A N 1
ATOM 686 C CA . GLY A 1 88 ? -20.344 5.295 14.776 1.00 97.19 88 GLY A CA 1
ATOM 687 C C . GLY A 1 88 ? -18.893 5.400 14.298 1.00 97.19 88 GLY A C 1
ATOM 688 O O . GLY A 1 88 ? -18.560 6.369 13.621 1.00 97.19 88 GLY A O 1
ATOM 689 N N . ALA A 1 89 ? -18.037 4.437 14.653 1.00 98.25 89 ALA A N 1
ATOM 690 C CA . ALA A 1 89 ? -16.613 4.509 14.379 1.00 98.25 89 ALA A CA 1
ATOM 691 C C . ALA A 1 89 ? -16.279 4.280 12.903 1.00 98.25 89 ALA A C 1
ATOM 693 O O . ALA A 1 89 ? -16.900 3.460 12.222 1.00 98.25 89 ALA A O 1
ATOM 694 N N . VAL A 1 90 ? -15.207 4.921 12.435 1.00 98.31 90 VAL A N 1
ATOM 695 C CA . VAL A 1 90 ? -14.624 4.635 11.118 1.00 98.31 90 VAL A CA 1
ATOM 696 C C . VAL A 1 90 ? -13.505 3.603 11.248 1.00 98.31 90 VAL A C 1
ATOM 698 O O . VAL A 1 90 ? -12.534 3.794 11.984 1.00 98.31 90 VAL A O 1
ATOM 701 N N . MET A 1 91 ? -13.607 2.514 10.485 1.00 98.62 91 MET A N 1
ATOM 702 C CA . MET A 1 91 ? -12.556 1.508 10.374 1.00 98.62 91 MET A CA 1
ATOM 703 C C . MET A 1 91 ? -11.520 1.919 9.321 1.00 98.62 91 MET A C 1
ATOM 705 O O . MET A 1 91 ? -11.820 2.027 8.129 1.00 98.62 91 MET A O 1
ATOM 709 N N . LEU A 1 92 ? -10.273 2.093 9.758 1.00 98.44 92 LEU A N 1
ATOM 710 C CA . LEU A 1 92 ? -9.120 2.399 8.913 1.00 98.44 92 LEU A CA 1
ATOM 711 C C . LEU A 1 92 ? -8.252 1.141 8.784 1.00 98.44 92 LEU A C 1
ATOM 713 O O . LEU A 1 92 ? -7.447 0.818 9.662 1.00 98.44 92 LEU A O 1
ATOM 717 N N . ASN A 1 93 ? -8.446 0.391 7.700 1.00 98.50 93 ASN A N 1
ATOM 718 C CA . ASN A 1 93 ? -7.787 -0.899 7.510 1.00 98.50 93 ASN A CA 1
ATOM 719 C C . ASN A 1 93 ? -6.451 -0.754 6.767 1.00 98.50 93 ASN A C 1
ATOM 721 O O . ASN A 1 93 ? -6.427 -0.255 5.650 1.00 98.50 93 ASN A O 1
ATOM 725 N N . TYR A 1 94 ? -5.370 -1.287 7.338 1.00 97.88 94 TYR A N 1
ATOM 726 C CA . TYR A 1 94 ? -4.065 -1.475 6.680 1.00 97.88 94 TYR A CA 1
ATOM 727 C C . TYR A 1 94 ? -3.754 -2.954 6.404 1.00 97.88 94 TYR A C 1
ATOM 729 O O . TYR A 1 94 ? -2.720 -3.298 5.835 1.00 97.88 94 TYR A O 1
ATOM 737 N N . THR A 1 95 ? -4.638 -3.857 6.829 1.00 97.75 95 THR A N 1
ATOM 738 C CA . THR A 1 95 ? -4.431 -5.298 6.713 1.00 97.75 95 THR A CA 1
ATOM 739 C C . THR A 1 95 ? -4.684 -5.766 5.283 1.00 97.75 95 THR A C 1
ATOM 741 O O . THR A 1 95 ? -5.718 -5.453 4.687 1.00 97.75 95 THR A O 1
ATOM 744 N N . ASN A 1 96 ? -3.761 -6.575 4.754 1.00 97.19 96 ASN A N 1
ATOM 745 C CA . ASN A 1 96 ? -3.895 -7.252 3.464 1.00 97.19 96 ASN A CA 1
ATOM 746 C C . ASN A 1 96 ? -4.497 -8.664 3.590 1.00 97.19 96 ASN A C 1
ATOM 748 O O . ASN A 1 96 ? -4.240 -9.347 4.593 1.00 97.19 96 ASN A O 1
ATOM 752 N N . PRO A 1 97 ? -5.232 -9.154 2.569 1.00 97.31 97 PRO A N 1
ATOM 753 C CA . PRO A 1 97 ? -5.409 -8.567 1.229 1.00 97.31 97 PRO A CA 1
ATOM 754 C C . PRO A 1 97 ? -6.528 -7.515 1.146 1.00 97.31 97 PRO A C 1
ATOM 756 O O . PRO A 1 97 ? -7.714 -7.849 1.156 1.00 97.31 97 PRO A O 1
ATOM 759 N N . MET A 1 98 ? -6.142 -6.247 0.981 1.00 97.12 98 MET A N 1
ATOM 760 C CA . MET A 1 98 ? -7.002 -5.074 1.171 1.00 97.12 98 MET A CA 1
ATOM 761 C C . MET A 1 98 ? -8.373 -5.171 0.492 1.00 97.12 98 MET A C 1
ATOM 763 O O . MET A 1 98 ? -9.407 -5.089 1.149 1.00 97.12 98 MET A O 1
ATOM 767 N N . ALA A 1 99 ? -8.393 -5.397 -0.825 1.00 95.69 99 ALA A N 1
ATOM 768 C CA . ALA A 1 99 ? -9.630 -5.385 -1.603 1.00 95.69 99 ALA A CA 1
ATOM 769 C C . ALA A 1 99 ? -10.602 -6.501 -1.183 1.00 95.69 99 ALA A C 1
ATOM 771 O O . ALA A 1 99 ? -11.810 -6.279 -1.131 1.00 95.69 99 ALA A O 1
ATOM 772 N N . MET A 1 100 ? -10.091 -7.695 -0.862 1.00 97.50 100 MET A N 1
ATOM 773 C CA . MET A 1 100 ? -10.926 -8.816 -0.415 1.00 97.50 100 MET A CA 1
ATOM 774 C C . MET A 1 100 ? -11.455 -8.594 1.004 1.00 97.50 100 MET A C 1
ATOM 776 O O . MET A 1 100 ? -12.608 -8.922 1.269 1.00 97.50 100 MET A O 1
ATOM 780 N N . LEU A 1 101 ? -10.643 -8.011 1.890 1.00 98.19 101 LEU A N 1
ATOM 781 C CA . LEU A 1 101 ? -11.038 -7.731 3.271 1.00 98.19 101 LEU A CA 1
ATOM 782 C C . LEU A 1 101 ? -12.061 -6.600 3.356 1.00 98.19 101 LEU A C 1
ATOM 784 O O . LEU A 1 101 ? -13.124 -6.804 3.934 1.00 98.19 101 LEU A O 1
ATOM 788 N N . CYS A 1 102 ? -11.798 -5.455 2.718 1.00 97.75 102 CYS A N 1
ATOM 789 C CA . CYS A 1 102 ? -12.748 -4.342 2.676 1.00 97.75 102 CYS A CA 1
ATOM 790 C C . CYS A 1 102 ? -14.080 -4.772 2.050 1.00 97.75 102 CYS A C 1
ATOM 792 O O . CYS A 1 102 ? -15.134 -4.457 2.587 1.00 97.75 102 CYS A O 1
ATOM 794 N N . ARG A 1 103 ? -14.046 -5.566 0.967 1.00 96.81 103 ARG A N 1
ATOM 795 C CA . ARG A 1 103 ? -15.265 -6.108 0.349 1.00 96.81 103 ARG A CA 1
ATOM 796 C C . ARG A 1 103 ? -16.023 -7.069 1.264 1.00 96.81 103 ARG A C 1
ATOM 798 O O . ARG A 1 103 ? -17.244 -7.126 1.181 1.00 96.81 103 ARG A O 1
ATOM 805 N N . ALA A 1 104 ? -15.331 -7.873 2.070 1.00 98.12 104 ALA A N 1
ATOM 806 C CA . ALA A 1 104 ? -15.994 -8.772 3.008 1.00 98.12 104 ALA A CA 1
ATOM 807 C C . ALA A 1 104 ? -16.672 -7.989 4.140 1.00 98.12 104 ALA A C 1
ATOM 809 O O . ALA A 1 104 ? -17.832 -8.248 4.425 1.00 98.12 104 ALA A O 1
ATOM 810 N N . ILE A 1 105 ? -15.989 -7.000 4.721 1.00 98.25 105 ILE A N 1
ATOM 811 C CA . ILE A 1 105 ? -16.547 -6.141 5.777 1.00 98.25 105 ILE A CA 1
ATOM 812 C C . ILE A 1 105 ? -17.777 -5.376 5.270 1.00 98.25 105 ILE A C 1
ATOM 814 O O . ILE A 1 105 ? -18.836 -5.470 5.882 1.00 98.25 105 ILE A O 1
ATOM 818 N N . ASP A 1 106 ? -17.668 -4.708 4.116 1.00 96.38 106 ASP A N 1
ATOM 819 C CA . ASP A 1 106 ? -18.760 -3.928 3.503 1.00 96.38 106 ASP A CA 1
ATOM 820 C C . ASP A 1 106 ? -20.004 -4.775 3.173 1.00 96.38 106 ASP A C 1
ATOM 822 O O . ASP A 1 106 ? -21.121 -4.274 3.141 1.00 96.38 106 ASP A O 1
ATOM 826 N N . ARG A 1 107 ? -19.831 -6.080 2.925 1.00 97.00 107 ARG A N 1
ATOM 827 C CA . ARG A 1 107 ? -20.954 -6.993 2.655 1.00 97.00 107 ARG A CA 1
ATOM 828 C C . ARG A 1 107 ? -21.610 -7.567 3.904 1.00 97.00 107 ARG A C 1
ATOM 830 O O . ARG A 1 107 ? -22.746 -8.024 3.808 1.00 97.00 107 ARG A O 1
ATOM 837 N N . GLU A 1 108 ? -20.880 -7.639 5.009 1.00 98.25 108 GLU A N 1
ATOM 838 C CA . GLU A 1 108 ? -21.274 -8.401 6.199 1.00 98.25 108 GLU A CA 1
ATOM 839 C C . GLU A 1 108 ? -21.627 -7.510 7.397 1.00 98.25 108 GLU A C 1
ATOM 841 O O . GLU A 1 108 ? -22.133 -8.037 8.389 1.00 98.25 108 GLU A O 1
ATOM 846 N N . THR A 1 109 ? -21.343 -6.205 7.324 1.00 98.12 109 THR A N 1
ATOM 847 C CA . THR A 1 109 ? -21.536 -5.228 8.409 1.00 98.12 109 THR A CA 1
ATOM 848 C C . THR A 1 109 ? -21.906 -3.850 7.858 1.00 98.12 109 THR A C 1
ATOM 850 O O . THR A 1 109 ? -21.619 -3.559 6.697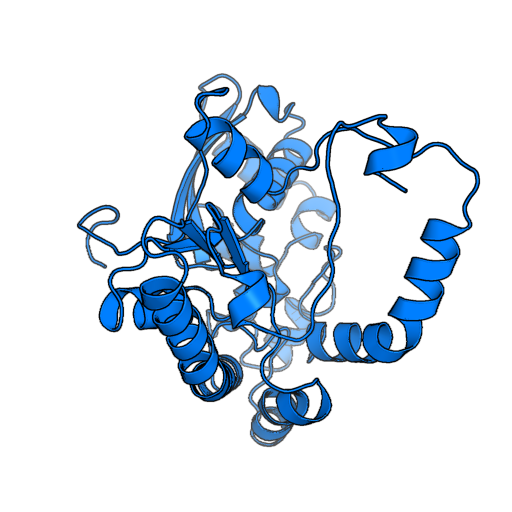 1.00 98.12 109 THR A O 1
ATOM 853 N N . ASP A 1 110 ? -22.462 -2.989 8.709 1.00 97.12 110 ASP A N 1
ATOM 854 C CA . ASP A 1 110 ? -22.780 -1.587 8.393 1.00 97.12 110 ASP A CA 1
ATOM 855 C C . ASP A 1 110 ? -21.642 -0.606 8.765 1.00 97.12 110 ASP A C 1
ATOM 857 O O . ASP A 1 110 ? -21.801 0.614 8.661 1.00 97.12 110 ASP A O 1
ATOM 861 N N . ILE A 1 111 ? -20.480 -1.110 9.203 1.00 98.00 111 ILE A N 1
ATOM 862 C CA . ILE A 1 111 ? -19.333 -0.275 9.584 1.00 98.00 111 ILE A CA 1
ATOM 863 C C . ILE A 1 111 ? -18.764 0.464 8.374 1.00 98.00 111 ILE A C 1
ATOM 865 O O . ILE A 1 111 ? -18.436 -0.126 7.341 1.00 98.00 111 ILE A O 1
ATOM 869 N N . VAL A 1 112 ? -18.546 1.770 8.541 1.00 96.88 112 VAL A N 1
ATOM 870 C CA . VAL A 1 112 ? -17.835 2.583 7.554 1.00 96.88 112 VAL A CA 1
ATOM 871 C C . VAL A 1 112 ? -16.367 2.171 7.542 1.00 96.88 112 VAL A C 1
ATOM 873 O O . VAL A 1 112 ? -15.627 2.426 8.492 1.00 96.88 112 VAL A O 1
ATOM 876 N N . VAL A 1 113 ? -15.931 1.553 6.447 1.00 97.50 113 VAL A N 1
ATOM 877 C CA . VAL A 1 113 ? -14.555 1.088 6.263 1.00 97.50 113 VAL A CA 1
ATOM 878 C C . VAL A 1 113 ? -13.900 1.749 5.056 1.00 97.50 113 VAL A C 1
ATOM 880 O O . VAL A 1 113 ? -14.497 1.883 3.988 1.00 97.50 113 VAL A O 1
ATOM 883 N N . THR A 1 114 ? -12.628 2.116 5.208 1.00 97.25 114 THR A N 1
ATOM 884 C CA . THR A 1 114 ? -11.745 2.423 4.081 1.00 97.25 114 THR A CA 1
ATOM 885 C C . THR A 1 114 ? -10.410 1.713 4.253 1.00 97.25 114 THR A C 1
ATOM 887 O O . THR A 1 114 ? -9.847 1.639 5.349 1.00 97.25 114 THR A O 1
ATOM 890 N N . GLY A 1 115 ? -9.921 1.140 3.159 1.00 97.69 115 GLY A N 1
ATOM 891 C CA . GLY A 1 115 ? -8.620 0.490 3.121 1.00 97.69 115 GLY A CA 1
ATOM 892 C C . GLY A 1 115 ? -7.509 1.451 2.712 1.00 97.69 115 GLY A C 1
ATOM 893 O O . GLY A 1 115 ? -7.611 2.093 1.664 1.00 97.69 115 GLY A O 1
ATOM 894 N N . LEU A 1 116 ? -6.441 1.520 3.501 1.00 97.00 116 LEU A N 1
ATOM 895 C CA . LEU A 1 116 ? -5.345 2.473 3.358 1.00 97.00 116 LEU A CA 1
ATOM 896 C C . LEU A 1 116 ? -4.049 1.764 2.950 1.00 97.00 116 LEU A C 1
ATOM 898 O O . LEU A 1 116 ? -3.632 0.783 3.560 1.00 97.00 116 LEU A O 1
ATOM 902 N N . CYS A 1 117 ? -3.408 2.280 1.905 1.00 95.12 117 CYS A N 1
ATOM 903 C CA . CYS A 1 117 ? -2.128 1.799 1.397 1.00 95.12 117 CYS A CA 1
ATOM 904 C C . CYS A 1 117 ? -1.303 3.001 0.920 1.00 95.12 117 CYS A C 1
ATOM 906 O O . CYS A 1 117 ? -1.821 3.864 0.212 1.00 95.12 117 CYS A O 1
ATOM 908 N N . HIS A 1 118 ? -0.014 3.044 1.258 1.00 93.50 118 HIS A N 1
ATOM 909 C CA . HIS A 1 118 ? 0.884 4.147 0.893 1.00 93.50 118 HIS A CA 1
ATOM 910 C C . HIS A 1 118 ? 1.449 4.052 -0.536 1.00 93.50 118 HIS A C 1
ATOM 912 O O . HIS A 1 118 ? 2.228 4.911 -0.950 1.00 93.50 118 HIS A O 1
ATOM 918 N N . SER A 1 119 ? 1.075 3.028 -1.311 1.00 93.25 119 SER A N 1
ATOM 919 C CA . SER A 1 119 ? 1.618 2.796 -2.659 1.00 93.25 119 SER A CA 1
ATOM 920 C C . SER A 1 119 ? 1.473 4.004 -3.592 1.00 93.25 119 SER A C 1
ATOM 922 O O . SER A 1 119 ? 2.355 4.258 -4.417 1.00 93.25 119 SER A O 1
ATOM 924 N N . VAL A 1 120 ? 0.383 4.767 -3.448 1.00 96.38 120 VAL A N 1
ATOM 925 C CA . VAL A 1 120 ? 0.061 5.922 -4.295 1.00 96.38 120 VAL A CA 1
ATOM 926 C C . VAL A 1 120 ? 0.906 7.146 -3.933 1.00 96.38 120 VAL A C 1
ATOM 928 O O . VAL A 1 120 ? 1.495 7.769 -4.809 1.00 96.38 120 VAL A O 1
ATOM 931 N N . GLN A 1 121 ? 1.021 7.505 -2.658 1.00 94.94 121 GLN A N 1
ATOM 932 C CA . GLN A 1 121 ? 1.852 8.652 -2.274 1.00 94.94 121 GLN A CA 1
ATOM 933 C C . GLN A 1 121 ? 3.341 8.383 -2.520 1.00 94.94 121 GLN A C 1
ATOM 935 O O . GLN A 1 121 ? 4.009 9.197 -3.151 1.00 94.94 121 GLN A O 1
ATOM 940 N N . GLY A 1 122 ? 3.831 7.191 -2.155 1.00 95.50 122 GLY A N 1
ATOM 941 C CA . GLY A 1 122 ? 5.238 6.840 -2.350 1.00 95.50 122 GLY A CA 1
ATOM 942 C C . GLY A 1 122 ? 5.629 6.774 -3.827 1.00 95.50 122 GLY A C 1
ATOM 943 O O . GLY A 1 122 ? 6.700 7.233 -4.217 1.00 95.50 122 GLY A O 1
ATOM 944 N N . THR A 1 123 ? 4.742 6.262 -4.688 1.00 97.12 123 THR A N 1
ATOM 945 C CA . THR A 1 123 ? 5.006 6.256 -6.134 1.00 97.12 123 THR A CA 1
ATOM 946 C C . THR A 1 123 ? 4.923 7.663 -6.725 1.00 97.12 123 THR A C 1
ATOM 948 O O . THR A 1 123 ? 5.719 7.987 -7.603 1.00 97.12 123 THR A O 1
ATOM 951 N N . ALA A 1 124 ? 4.030 8.526 -6.232 1.00 97.81 124 ALA A N 1
ATOM 952 C CA . ALA A 1 124 ? 3.966 9.900 -6.708 1.00 97.81 124 ALA A CA 1
ATOM 953 C C . ALA A 1 124 ? 5.251 10.672 -6.370 1.00 97.81 124 ALA A C 1
ATOM 955 O O . ALA A 1 124 ? 5.811 11.312 -7.256 1.00 97.81 124 ALA A O 1
ATOM 956 N N . GLU A 1 125 ? 5.767 10.535 -5.148 1.00 97.25 125 GLU A N 1
ATOM 957 C CA . GLU A 1 125 ? 7.042 11.130 -4.724 1.00 97.25 125 GLU A CA 1
ATOM 958 C C . GLU A 1 125 ? 8.230 10.616 -5.550 1.00 97.25 125 GLU A C 1
ATOM 960 O O . GLU A 1 125 ? 9.090 11.390 -5.976 1.00 97.25 125 GLU A O 1
ATOM 965 N N . MET A 1 126 ? 8.263 9.310 -5.830 1.00 97.81 126 MET A N 1
ATOM 966 C CA . MET A 1 126 ? 9.290 8.693 -6.671 1.00 97.81 126 MET A CA 1
ATOM 967 C C . MET A 1 126 ? 9.287 9.272 -8.094 1.00 97.81 126 MET A C 1
ATOM 969 O O . MET A 1 126 ? 10.338 9.670 -8.600 1.00 97.81 126 MET A O 1
ATOM 973 N N . LEU A 1 127 ? 8.115 9.363 -8.732 1.00 98.56 127 LEU A N 1
ATOM 974 C CA . LEU A 1 127 ? 7.982 9.930 -10.077 1.00 98.56 127 LEU A CA 1
ATOM 975 C C . LEU A 1 127 ? 8.405 11.407 -10.114 1.00 98.56 127 LEU A C 1
ATOM 977 O O . LEU A 1 127 ? 9.121 11.808 -11.035 1.00 98.56 127 LEU A O 1
ATOM 981 N N . ALA A 1 128 ? 8.043 12.188 -9.090 1.00 98.62 128 ALA A N 1
ATOM 982 C CA . ALA A 1 128 ? 8.427 13.592 -8.952 1.00 98.62 128 ALA A CA 1
ATOM 983 C C . ALA A 1 128 ? 9.953 13.731 -8.877 1.00 98.62 128 ALA A C 1
ATOM 985 O O . ALA A 1 128 ? 10.563 14.478 -9.646 1.00 98.62 128 ALA A O 1
ATOM 986 N N . LYS A 1 129 ? 10.588 12.919 -8.022 1.00 98.31 129 LYS A N 1
ATOM 987 C CA . LYS A 1 129 ? 12.046 12.853 -7.881 1.00 98.31 129 LYS A CA 1
ATOM 988 C C . LYS A 1 129 ? 12.729 12.513 -9.200 1.00 98.31 129 LYS A C 1
ATOM 990 O O . LYS A 1 129 ? 13.748 13.122 -9.525 1.00 98.31 129 LYS A O 1
ATOM 995 N N . TRP A 1 130 ? 12.193 11.569 -9.975 1.00 98.44 130 TRP A N 1
ATOM 996 C CA . TRP A 1 130 ? 12.764 11.237 -11.277 1.00 98.44 130 TRP A CA 1
ATOM 997 C C . TRP A 1 130 ? 12.772 12.457 -12.192 1.00 98.44 130 TRP A C 1
ATOM 999 O O . TRP A 1 130 ? 13.817 12.785 -12.752 1.00 98.44 130 TRP A O 1
ATOM 1009 N N . ILE A 1 131 ? 11.659 13.166 -12.331 1.00 98.50 131 ILE A N 1
ATOM 1010 C CA . ILE A 1 131 ? 11.589 14.325 -13.232 1.00 98.50 131 ILE A CA 1
ATOM 1011 C C . ILE A 1 131 ? 12.189 15.612 -12.638 1.00 98.50 131 ILE A C 1
ATOM 1013 O O . ILE A 1 131 ? 12.275 16.614 -13.342 1.00 98.50 131 ILE A O 1
ATOM 10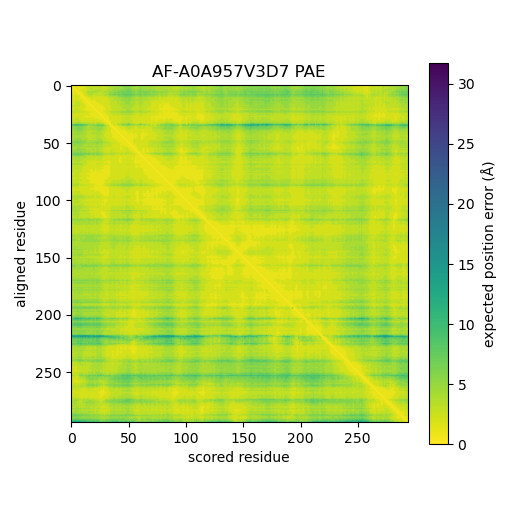17 N N . GLY A 1 132 ? 12.649 15.576 -11.382 1.00 98.12 132 GLY A N 1
ATOM 1018 C CA . GLY A 1 132 ? 13.235 16.720 -10.681 1.00 98.12 132 GLY A CA 1
ATOM 1019 C C . GLY A 1 132 ? 12.204 17.745 -10.201 1.00 98.12 132 GLY A C 1
ATOM 1020 O O . GLY A 1 132 ? 12.560 18.906 -10.010 1.00 98.12 132 GLY A O 1
ATOM 1021 N N . ALA A 1 133 ? 10.948 17.332 -10.031 1.00 98.38 133 ALA A N 1
ATOM 1022 C CA . ALA A 1 133 ? 9.859 18.186 -9.576 1.00 98.38 133 ALA A CA 1
ATOM 1023 C C . ALA A 1 133 ? 9.718 18.148 -8.041 1.00 98.38 133 ALA A C 1
ATOM 1025 O O . ALA A 1 133 ? 9.797 17.063 -7.451 1.00 98.38 133 ALA A O 1
ATOM 1026 N N . PRO A 1 134 ? 9.476 19.295 -7.382 1.00 98.00 134 PRO A N 1
ATOM 1027 C CA . PRO A 1 134 ? 9.010 19.330 -5.999 1.00 98.00 134 PRO A CA 1
ATOM 1028 C C . PRO A 1 134 ? 7.640 18.652 -5.866 1.00 98.00 134 PRO A C 1
ATOM 1030 O O . PRO A 1 134 ? 6.757 18.861 -6.697 1.00 98.00 134 PRO A O 1
ATOM 1033 N N . MET A 1 135 ? 7.449 17.832 -4.829 1.00 96.19 135 MET A N 1
ATOM 1034 C CA . MET A 1 13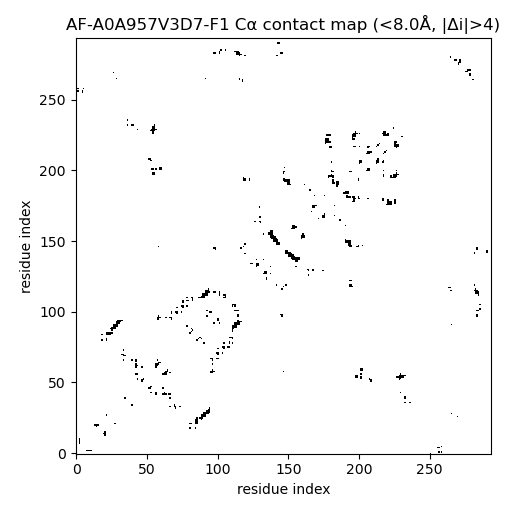5 ? 6.205 17.066 -4.660 1.00 96.19 135 MET A CA 1
ATOM 1035 C C . MET A 1 135 ? 4.980 17.964 -4.413 1.00 96.19 135 MET A C 1
ATOM 1037 O O . MET A 1 135 ? 3.870 17.610 -4.797 1.00 96.19 135 MET A O 1
ATOM 1041 N N . ASP A 1 136 ? 5.170 19.135 -3.810 1.00 95.81 136 ASP A N 1
ATOM 1042 C CA . ASP A 1 136 ? 4.133 20.147 -3.584 1.00 95.81 136 ASP A CA 1
ATOM 1043 C C . ASP A 1 136 ? 3.673 20.861 -4.869 1.00 95.81 136 ASP A C 1
ATOM 1045 O O . ASP A 1 136 ? 2.628 21.509 -4.866 1.00 95.81 136 ASP A O 1
ATOM 1049 N N . GLU A 1 137 ? 4.395 20.691 -5.981 1.00 98.00 137 GLU A N 1
ATOM 1050 C CA . GLU A 1 137 ? 4.012 21.173 -7.316 1.00 98.00 137 GLU A CA 1
ATOM 1051 C C . GLU A 1 137 ? 3.357 20.082 -8.189 1.00 98.00 137 GLU A C 1
ATOM 1053 O O . GLU A 1 137 ? 2.994 20.341 -9.346 1.00 98.00 137 GLU A O 1
ATOM 1058 N N . ILE A 1 138 ? 3.219 18.860 -7.660 1.00 98.38 138 ILE A N 1
ATOM 1059 C CA . ILE A 1 138 ? 2.619 17.721 -8.355 1.00 98.38 138 ILE A CA 1
ATOM 1060 C C . ILE A 1 138 ? 1.139 17.585 -8.004 1.00 98.38 138 ILE A C 1
ATOM 1062 O O . ILE A 1 138 ? 0.752 17.483 -6.840 1.00 98.38 138 ILE A O 1
ATOM 1066 N N . THR A 1 139 ? 0.312 17.452 -9.036 1.00 98.00 139 THR A N 1
ATOM 1067 C CA . THR A 1 139 ? -1.084 17.021 -8.915 1.00 98.00 139 THR A CA 1
ATOM 1068 C C . THR A 1 139 ? -1.304 15.740 -9.703 1.00 98.00 139 THR A C 1
ATOM 1070 O O . THR A 1 139 ? -0.731 15.535 -10.771 1.00 98.00 139 THR A O 1
ATOM 1073 N N . TYR A 1 140 ? -2.140 14.839 -9.190 1.00 97.94 140 TYR A N 1
ATOM 1074 C CA . TYR A 1 140 ? -2.427 13.588 -9.881 1.00 97.94 140 TYR A CA 1
ATOM 1075 C C . TYR A 1 140 ? -3.854 13.103 -9.654 1.00 97.94 140 TYR A C 1
ATOM 1077 O O . TYR A 1 140 ? -4.511 13.424 -8.667 1.00 97.94 140 TYR A O 1
ATOM 1085 N N . THR A 1 141 ? -4.328 12.279 -10.583 1.00 97.56 141 THR A N 1
ATOM 1086 C CA . THR A 1 141 ? -5.536 11.466 -10.421 1.00 97.56 141 THR A CA 1
ATOM 1087 C C . THR A 1 141 ? -5.118 10.010 -10.515 1.00 97.56 141 THR A C 1
ATOM 1089 O O . THR A 1 141 ? -4.549 9.608 -11.526 1.00 97.56 141 THR A O 1
ATOM 1092 N N . CYS A 1 142 ? -5.387 9.223 -9.474 1.00 97.38 142 CYS A N 1
ATOM 1093 C CA . CYS A 1 142 ? -5.026 7.809 -9.414 1.00 97.38 142 CYS A CA 1
ATOM 1094 C C . CYS A 1 142 ? -6.259 6.955 -9.111 1.00 97.38 142 CYS A C 1
ATOM 1096 O O . CYS A 1 142 ? -7.027 7.280 -8.203 1.00 97.38 142 CYS A O 1
ATOM 1098 N N . ALA A 1 143 ? -6.456 5.881 -9.876 1.00 97.00 143 ALA A N 1
ATOM 1099 C CA . ALA A 1 143 ? -7.603 4.988 -9.729 1.00 97.00 143 ALA A CA 1
ATOM 1100 C C . ALA A 1 143 ? -7.261 3.541 -10.111 1.00 97.00 143 ALA A C 1
ATOM 1102 O O . ALA A 1 143 ? -6.391 3.283 -10.940 1.00 97.00 143 ALA A O 1
ATOM 1103 N N . GLY A 1 144 ? -7.965 2.587 -9.504 1.00 96.00 144 GLY A N 1
ATOM 1104 C CA . GLY A 1 144 ? -7.824 1.153 -9.743 1.00 96.00 144 GLY A CA 1
ATOM 1105 C C . GLY A 1 144 ? -8.091 0.364 -8.466 1.00 96.00 144 GLY A C 1
ATOM 1106 O O . GLY A 1 144 ? -8.873 0.798 -7.624 1.00 96.00 144 GLY A O 1
ATOM 1107 N N . ILE A 1 145 ? -7.444 -0.789 -8.317 1.00 95.38 145 ILE A N 1
ATOM 1108 C CA . ILE A 1 145 ? -7.556 -1.627 -7.114 1.00 95.38 145 ILE A CA 1
ATOM 1109 C C . ILE A 1 145 ? -6.269 -1.561 -6.288 1.00 95.38 145 ILE A C 1
ATOM 1111 O O . ILE A 1 145 ? -5.221 -1.163 -6.799 1.00 95.38 145 ILE A O 1
ATOM 1115 N N . ASN A 1 146 ? -6.318 -1.993 -5.023 1.00 95.62 146 ASN A N 1
ATOM 1116 C CA . ASN A 1 146 ? -5.123 -2.077 -4.183 1.00 95.62 146 ASN A CA 1
ATOM 1117 C C . ASN A 1 146 ? -3.960 -2.801 -4.891 1.00 95.62 146 ASN A C 1
ATOM 1119 O O . ASN A 1 146 ? -4.155 -3.874 -5.472 1.00 95.62 146 ASN A O 1
ATOM 1123 N N . HIS A 1 147 ? -2.766 -2.203 -4.827 1.00 95.75 147 HIS A N 1
ATOM 1124 C CA . HIS A 1 147 ? -1.527 -2.640 -5.495 1.00 95.75 147 HIS A CA 1
ATOM 1125 C C . HIS A 1 147 ? -1.619 -2.810 -7.031 1.00 95.75 147 HIS A C 1
ATOM 1127 O O . HIS A 1 147 ? -0.767 -3.454 -7.640 1.00 95.75 147 HIS A O 1
ATOM 1133 N N . MET A 1 148 ? -2.652 -2.252 -7.673 1.00 95.31 148 MET A N 1
ATOM 1134 C CA . MET A 1 148 ? -2.783 -2.152 -9.132 1.00 95.31 148 MET A CA 1
ATOM 1135 C C . MET A 1 148 ? -3.672 -0.954 -9.504 1.00 95.31 148 MET A C 1
ATOM 1137 O O . MET A 1 148 ? -4.681 -1.084 -10.205 1.00 95.31 148 MET A O 1
ATOM 1141 N N . ALA A 1 149 ? -3.321 0.217 -8.980 1.00 96.56 149 ALA A N 1
ATOM 1142 C CA . ALA A 1 149 ? -3.912 1.484 -9.387 1.00 96.56 149 ALA A CA 1
ATOM 1143 C C . ALA A 1 149 ? -3.011 2.174 -10.414 1.00 96.56 149 ALA A C 1
ATOM 1145 O O . ALA A 1 149 ? -1.832 1.853 -10.534 1.00 96.56 149 ALA A O 1
ATOM 1146 N N . TRP A 1 150 ? -3.573 3.100 -11.178 1.00 98.06 150 TRP A N 1
ATOM 1147 C CA . TRP A 1 150 ? -2.896 3.767 -12.282 1.00 98.06 150 TRP A CA 1
ATOM 1148 C C . TRP A 1 150 ? -3.047 5.272 -12.144 1.00 98.06 150 TRP A C 1
ATOM 1150 O O . TRP A 1 150 ? -4.139 5.762 -11.841 1.00 98.06 150 TRP A O 1
ATOM 1160 N N . TYR A 1 151 ? -1.972 6.011 -12.407 1.00 98.38 151 TYR A N 1
ATOM 1161 C CA . TYR A 1 151 ? -2.024 7.469 -12.476 1.00 98.38 151 TYR A CA 1
ATOM 1162 C C . TYR A 1 151 ? -2.678 7.888 -13.790 1.00 98.38 151 TYR A C 1
ATOM 1164 O O . TYR A 1 151 ? -2.017 8.012 -14.807 1.00 98.38 151 TYR A O 1
ATOM 1172 N N . LEU A 1 152 ? -3.986 8.112 -13.798 1.00 97.75 152 LEU A N 1
ATOM 1173 C CA . LEU A 1 152 ? -4.716 8.573 -14.984 1.00 97.75 152 LEU A CA 1
ATOM 1174 C C . LEU A 1 152 ? -4.282 9.976 -15.426 1.00 97.75 152 LEU A C 1
ATOM 1176 O O . LEU A 1 152 ? -4.342 10.310 -16.604 1.00 97.75 152 LEU A O 1
ATOM 1180 N N . LYS A 1 153 ? -3.844 10.795 -14.468 1.00 98.31 153 LYS A N 1
ATOM 1181 C CA . LYS A 1 153 ? -3.199 12.088 -14.699 1.00 98.31 153 LYS A CA 1
ATOM 1182 C C . LYS A 1 153 ? -2.023 12.229 -13.754 1.00 98.31 153 LYS A C 1
ATOM 1184 O O . LYS A 1 153 ? -2.144 11.854 -12.586 1.00 98.31 153 LYS A O 1
ATOM 1189 N N . TYR A 1 154 ? -0.937 12.803 -14.248 1.00 98.69 154 TYR A N 1
ATOM 1190 C CA . TYR A 1 154 ? 0.211 13.178 -13.441 1.00 98.69 154 TYR A CA 1
ATOM 1191 C C . TYR A 1 154 ? 0.783 14.482 -13.998 1.00 98.69 154 TYR A C 1
ATOM 1193 O O . TYR A 1 154 ? 1.352 14.509 -15.088 1.00 98.69 154 TYR A O 1
ATOM 1201 N N . GLU A 1 155 ? 0.573 15.571 -13.273 1.00 98.81 155 GLU A N 1
ATOM 1202 C CA . GLU A 1 155 ? 0.799 16.931 -13.746 1.00 98.81 155 GLU A CA 1
ATOM 1203 C C . GLU A 1 155 ? 1.815 17.638 -12.848 1.00 98.81 155 GLU A C 1
ATOM 1205 O O . GLU A 1 155 ? 1.760 17.528 -11.624 1.00 98.81 155 GLU A O 1
ATOM 1210 N N . TRP A 1 156 ? 2.724 18.393 -13.461 1.00 98.62 156 TRP A N 1
ATOM 1211 C CA . TRP A 1 156 ? 3.651 19.287 -12.775 1.00 98.62 156 TRP A CA 1
ATOM 1212 C C . TRP A 1 156 ? 3.298 20.726 -13.141 1.00 98.62 156 TRP A C 1
ATOM 1214 O O . TRP A 1 156 ? 3.316 21.085 -14.320 1.00 98.62 156 TRP A O 1
ATOM 1224 N N . ASN A 1 157 ? 2.924 21.542 -12.148 1.00 98.00 157 ASN A N 1
ATOM 1225 C CA . ASN A 1 157 ? 2.429 22.909 -12.364 1.00 98.00 157 ASN A CA 1
ATOM 1226 C C . ASN A 1 157 ? 1.275 22.974 -13.392 1.00 98.00 157 ASN A C 1
ATOM 1228 O O . ASN A 1 157 ? 1.194 23.886 -14.217 1.00 98.00 157 ASN A O 1
ATOM 1232 N N . GLY A 1 158 ? 0.386 21.973 -13.358 1.00 97.88 158 GLY A N 1
ATOM 1233 C CA . GLY A 1 158 ? -0.776 21.861 -14.246 1.00 97.88 158 GLY A CA 1
ATOM 1234 C C . GLY A 1 158 ? -0.475 21.396 -15.677 1.00 97.88 158 GLY A C 1
ATOM 1235 O O . GLY A 1 158 ? -1.388 21.376 -16.501 1.00 97.88 158 GLY A O 1
ATOM 1236 N N . ALA A 1 159 ? 0.769 21.026 -15.998 1.00 98.56 159 ALA A N 1
ATOM 1237 C CA . ALA A 1 159 ? 1.146 20.462 -17.294 1.00 98.56 159 ALA A CA 1
ATOM 1238 C C . ALA A 1 159 ? 1.398 18.951 -17.192 1.00 98.56 159 ALA A C 1
ATOM 1240 O O . ALA A 1 159 ? 2.014 18.495 -16.232 1.00 98.56 159 ALA A O 1
ATOM 1241 N N . ASP A 1 160 ? 0.966 18.183 -18.197 1.00 98.69 160 ASP A N 1
ATOM 1242 C CA . ASP A 1 160 ? 1.188 16.733 -18.256 1.00 98.69 160 ASP A CA 1
ATOM 1243 C C . ASP A 1 160 ? 2.685 16.390 -18.186 1.00 98.69 160 ASP A C 1
ATOM 1245 O O . ASP A 1 160 ? 3.480 16.800 -19.040 1.00 98.69 160 ASP A O 1
ATOM 1249 N N . ALA A 1 161 ? 3.068 15.627 -17.162 1.00 98.62 161 ALA A N 1
ATOM 1250 C CA . ALA A 1 161 ? 4.453 15.260 -16.906 1.00 98.62 161 ALA A CA 1
ATOM 1251 C C . ALA A 1 161 ? 4.824 13.880 -17.471 1.00 98.62 161 ALA A C 1
ATOM 1253 O O . ALA A 1 161 ? 5.998 13.498 -17.424 1.00 98.62 161 ALA A O 1
ATOM 1254 N N . TYR A 1 162 ? 3.882 13.127 -18.048 1.00 98.75 162 TYR A N 1
ATOM 1255 C CA . TYR A 1 162 ? 4.176 11.818 -18.633 1.00 98.75 162 TYR A CA 1
ATOM 1256 C C . TYR A 1 162 ? 5.282 11.814 -19.696 1.00 98.75 162 TYR A C 1
ATOM 1258 O O . TYR A 1 162 ? 6.096 10.882 -19.687 1.00 98.75 162 TYR A O 1
ATOM 1266 N N . PRO A 1 163 ? 5.409 12.829 -20.575 1.00 98.62 163 PRO A N 1
ATOM 1267 C CA . PRO A 1 163 ? 6.548 12.921 -21.485 1.00 98.62 163 PRO A CA 1
ATOM 1268 C C . PRO A 1 163 ? 7.899 12.975 -20.755 1.00 98.62 163 PRO A C 1
ATOM 1270 O O . PRO A 1 163 ? 8.866 12.357 -21.203 1.00 98.62 163 PRO A O 1
ATOM 1273 N N . LEU A 1 164 ? 7.966 13.663 -19.609 1.00 98.69 164 LEU A N 1
ATOM 1274 C CA . LEU A 1 164 ? 9.173 13.753 -18.782 1.00 98.69 164 LEU A CA 1
ATOM 1275 C C . LEU A 1 164 ? 9.467 12.424 -18.082 1.00 98.69 164 LEU A C 1
ATOM 1277 O O . LEU A 1 164 ? 10.617 11.989 -18.068 1.00 98.69 164 LEU A O 1
ATOM 1281 N N . ILE A 1 165 ? 8.435 11.750 -17.563 1.00 98.75 165 ILE A N 1
ATOM 1282 C CA . ILE A 1 165 ? 8.550 10.417 -16.949 1.00 98.75 165 ILE A CA 1
ATOM 1283 C C . ILE A 1 165 ? 9.034 9.393 -17.982 1.00 98.75 165 ILE A C 1
ATOM 1285 O O . ILE A 1 165 ? 9.955 8.622 -17.716 1.00 98.75 165 ILE A O 1
ATOM 1289 N N . ARG A 1 166 ? 8.480 9.410 -19.198 1.00 98.81 166 ARG A N 1
ATOM 1290 C CA . ARG A 1 166 ? 8.940 8.531 -20.278 1.00 98.81 166 ARG A CA 1
ATOM 1291 C C . ARG A 1 166 ? 10.392 8.781 -20.623 1.00 98.81 166 ARG A C 1
ATOM 1293 O O . ARG A 1 166 ? 11.163 7.829 -20.662 1.00 98.81 166 ARG A O 1
ATOM 1300 N N . LYS A 1 167 ? 10.767 10.046 -20.815 1.00 98.62 167 LYS A N 1
ATOM 1301 C CA . LYS A 1 167 ? 12.150 10.434 -21.092 1.00 98.62 167 LYS A CA 1
ATOM 1302 C C . LYS A 1 167 ? 13.095 9.944 -19.994 1.00 98.62 167 LYS A C 1
ATOM 1304 O O . LYS A 1 167 ? 14.123 9.344 -20.290 1.00 98.62 167 LYS A O 1
ATOM 1309 N N . ALA A 1 168 ? 12.715 10.148 -18.734 1.00 98.56 168 ALA A N 1
ATOM 1310 C CA . ALA A 1 168 ? 13.435 9.660 -17.569 1.00 98.56 168 ALA A CA 1
ATOM 1311 C C . ALA A 1 168 ? 13.682 8.147 -17.633 1.00 98.56 168 ALA A C 1
ATOM 1313 O O . ALA A 1 168 ? 14.815 7.721 -17.454 1.00 98.56 168 ALA A O 1
ATOM 1314 N N . ILE A 1 169 ? 12.651 7.355 -17.923 1.00 98.38 169 ILE A N 1
ATOM 1315 C CA . ILE A 1 169 ? 12.745 5.892 -17.995 1.00 98.38 169 ILE A CA 1
ATOM 1316 C C . ILE A 1 169 ? 13.592 5.433 -19.190 1.00 98.38 169 ILE A C 1
ATOM 1318 O O . ILE A 1 169 ? 14.363 4.488 -19.063 1.00 98.38 169 ILE A O 1
ATOM 1322 N N . THR A 1 170 ? 13.477 6.081 -20.353 1.00 98.31 170 THR A N 1
ATOM 1323 C CA . THR A 1 170 ? 14.154 5.627 -21.581 1.00 98.31 170 THR A CA 1
ATOM 1324 C C . THR A 1 170 ? 15.594 6.115 -21.721 1.00 98.31 170 THR A C 1
ATOM 1326 O O . THR A 1 170 ? 16.369 5.496 -22.444 1.00 98.31 170 THR A O 1
ATOM 1329 N N . GLU A 1 171 ? 15.959 7.228 -21.080 1.00 98.31 171 GLU A N 1
ATOM 1330 C CA . GLU A 1 171 ? 17.284 7.849 -21.235 1.00 98.31 171 GLU A CA 1
ATOM 1331 C C . GLU A 1 171 ? 18.201 7.666 -20.019 1.00 98.31 171 GLU A C 1
ATOM 1333 O O . GLU A 1 171 ? 19.414 7.818 -20.156 1.00 98.31 171 GLU A O 1
ATOM 1338 N N . ARG A 1 172 ? 17.657 7.335 -18.839 1.00 98.31 172 ARG A N 1
ATOM 1339 C CA . ARG A 1 172 ? 18.433 7.179 -17.599 1.00 98.31 172 ARG A CA 1
ATOM 1340 C C . ARG A 1 172 ? 18.359 5.747 -17.062 1.00 98.31 172 ARG A C 1
ATOM 1342 O O . ARG A 1 172 ? 17.341 5.366 -16.474 1.00 98.31 172 ARG A O 1
ATOM 1349 N N . PRO A 1 173 ? 19.424 4.941 -17.237 1.00 97.19 173 PRO A N 1
ATOM 1350 C CA . PRO A 1 173 ? 19.449 3.549 -16.793 1.00 97.19 173 PRO A CA 1
ATOM 1351 C C . PRO A 1 173 ? 19.174 3.364 -15.299 1.00 97.19 173 PRO A C 1
ATOM 1353 O O . PRO A 1 173 ? 18.575 2.367 -14.913 1.00 97.19 173 PRO A O 1
ATOM 1356 N N . GLU A 1 174 ? 19.588 4.301 -14.449 1.00 96.94 174 GLU A N 1
ATOM 1357 C CA . GLU A 1 174 ? 19.334 4.251 -13.010 1.00 96.94 174 GLU A CA 1
ATOM 1358 C C . GLU A 1 174 ? 17.838 4.325 -12.677 1.00 96.94 174 GLU A C 1
ATOM 1360 O O . GLU A 1 174 ? 17.379 3.603 -11.801 1.00 96.94 174 GLU A O 1
ATOM 1365 N N . VAL A 1 175 ? 17.062 5.110 -13.432 1.00 97.69 175 VAL A N 1
ATOM 1366 C CA . VAL A 1 175 ? 15.603 5.202 -13.272 1.00 97.69 175 VAL A CA 1
ATOM 1367 C C . VAL A 1 175 ? 14.918 3.946 -13.793 1.00 97.69 175 VAL A C 1
ATOM 1369 O O . VAL A 1 175 ? 14.031 3.401 -13.136 1.00 97.69 175 VAL A O 1
ATOM 1372 N N . TYR A 1 176 ? 15.344 3.455 -14.961 1.00 97.62 176 TYR A N 1
ATOM 1373 C CA . TYR A 1 176 ? 14.815 2.205 -15.501 1.00 97.62 176 TYR A CA 1
ATOM 1374 C C . TYR A 1 176 ? 15.015 1.044 -14.515 1.00 97.62 176 TYR A C 1
ATOM 1376 O O . TYR A 1 176 ? 14.084 0.278 -14.262 1.00 97.62 176 TYR A O 1
ATOM 1384 N N . ASN A 1 177 ? 16.218 0.945 -13.942 1.00 96.38 177 ASN A N 1
ATOM 1385 C CA . ASN A 1 177 ? 16.597 -0.136 -13.039 1.00 96.38 177 ASN A CA 1
ATOM 1386 C C . ASN A 1 177 ? 16.002 -0.008 -11.633 1.00 96.38 177 ASN A C 1
ATOM 1388 O O . ASN A 1 177 ? 15.920 -1.019 -10.943 1.00 96.38 177 ASN A O 1
ATOM 1392 N N . GLU A 1 178 ? 15.542 1.169 -11.205 1.00 96.44 178 GLU A N 1
ATOM 1393 C CA . GLU A 1 178 ? 14.872 1.310 -9.907 1.00 96.44 178 GLU A CA 1
ATOM 1394 C C . GLU A 1 178 ? 13.582 0.476 -9.848 1.00 96.44 178 GLU A C 1
ATOM 1396 O O . GLU A 1 178 ? 13.343 -0.218 -8.860 1.00 96.44 178 GLU A O 1
ATOM 1401 N N . GLU A 1 179 ? 12.792 0.459 -10.928 1.00 96.44 179 GLU A N 1
ATOM 1402 C CA . GLU A 1 179 ? 11.453 -0.148 -10.961 1.00 96.44 179 GLU A CA 1
ATOM 1403 C C . GLU A 1 179 ? 11.136 -0.848 -12.294 1.00 96.44 179 GLU A C 1
ATOM 1405 O O . GLU A 1 179 ? 10.158 -0.537 -12.975 1.00 96.44 179 GLU A O 1
ATOM 1410 N N . GLN A 1 180 ? 11.972 -1.815 -12.681 1.00 96.25 180 GLN A N 1
ATOM 1411 C CA . GLN A 1 180 ? 11.931 -2.463 -14.000 1.00 96.25 180 GLN A CA 1
ATOM 1412 C C . GLN A 1 180 ? 10.540 -2.969 -14.403 1.00 96.25 180 GLN A C 1
ATOM 1414 O O . GLN A 1 180 ? 10.061 -2.655 -15.488 1.00 96.25 180 GLN A O 1
ATOM 1419 N N . VAL A 1 181 ? 9.851 -3.708 -13.530 1.00 96.81 181 VAL A N 1
ATOM 1420 C CA . VAL A 1 181 ? 8.533 -4.285 -13.846 1.00 96.81 181 VAL A CA 1
ATOM 1421 C C . VAL A 1 181 ? 7.500 -3.191 -14.108 1.00 96.81 181 VAL A C 1
ATOM 1423 O O . VAL A 1 181 ? 6.753 -3.251 -15.086 1.00 96.81 181 VAL A O 1
ATOM 1426 N N . ARG A 1 182 ? 7.456 -2.171 -13.248 1.00 97.00 182 ARG A N 1
ATOM 1427 C CA . ARG A 1 182 ? 6.514 -1.060 -13.407 1.00 97.00 182 ARG A CA 1
ATOM 1428 C C . ARG A 1 182 ? 6.839 -0.190 -14.612 1.00 97.00 182 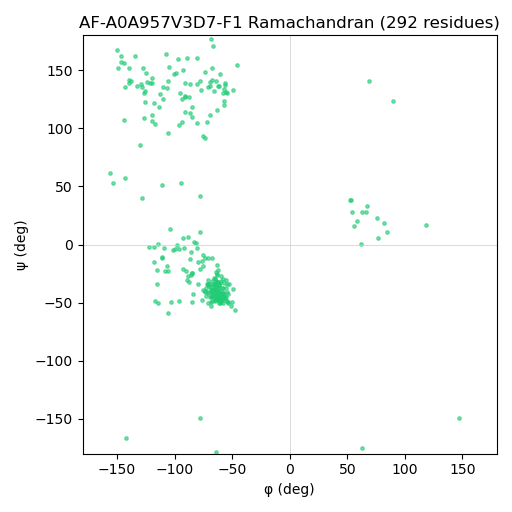ARG A C 1
ATOM 1430 O O . ARG A 1 182 ? 5.926 0.276 -15.288 1.00 97.00 182 ARG A O 1
ATOM 1437 N N . ASN A 1 183 ? 8.121 0.004 -14.896 1.00 97.62 183 ASN A N 1
ATOM 1438 C CA . ASN A 1 183 ? 8.579 0.751 -16.058 1.00 97.62 183 ASN A CA 1
ATOM 1439 C C . ASN A 1 183 ? 8.187 0.033 -17.357 1.00 97.62 183 ASN A C 1
ATOM 1441 O O . ASN A 1 183 ? 7.682 0.676 -18.271 1.00 97.62 183 ASN A O 1
ATOM 1445 N N . GLU A 1 184 ? 8.313 -1.295 -17.427 1.00 97.56 184 GLU A N 1
ATOM 1446 C CA . GLU A 1 184 ? 7.835 -2.081 -18.575 1.00 97.56 184 GLU A CA 1
ATOM 1447 C C . GLU A 1 184 ? 6.312 -1.990 -18.738 1.00 97.56 184 GLU A C 1
ATOM 1449 O O . GLU A 1 184 ? 5.816 -1.837 -19.853 1.00 97.56 184 GLU A O 1
ATOM 1454 N N . MET A 1 185 ? 5.561 -2.020 -17.632 1.00 97.50 185 MET A N 1
ATOM 1455 C CA . MET A 1 185 ? 4.113 -1.790 -17.652 1.00 97.50 185 MET A CA 1
ATOM 1456 C C . MET A 1 185 ? 3.777 -0.397 -18.193 1.00 97.50 185 MET A C 1
ATOM 1458 O O . MET A 1 185 ? 2.953 -0.267 -19.094 1.00 97.50 185 MET A O 1
ATOM 1462 N N . PHE A 1 186 ? 4.446 0.645 -17.705 1.00 98.25 186 PHE A N 1
ATOM 1463 C CA . PHE A 1 186 ? 4.254 2.005 -18.198 1.00 98.25 186 PHE A CA 1
ATOM 1464 C C . PHE A 1 186 ? 4.563 2.130 -19.696 1.00 98.25 186 PHE A C 1
ATOM 1466 O O . PHE A 1 186 ? 3.788 2.728 -20.438 1.00 98.25 186 PHE A O 1
ATOM 1473 N N . LEU A 1 187 ? 5.657 1.527 -20.168 1.00 97.81 187 LEU A N 1
ATOM 1474 C CA . LEU A 1 187 ? 6.019 1.545 -21.586 1.00 97.81 187 LEU A CA 1
ATOM 1475 C C . LEU A 1 187 ? 4.987 0.830 -22.472 1.00 97.81 187 LEU A C 1
ATOM 1477 O O . LEU A 1 187 ? 4.876 1.175 -23.647 1.00 97.81 187 LEU A O 1
ATOM 1481 N N . ALA A 1 188 ? 4.241 -0.133 -21.924 1.00 97.31 188 ALA A N 1
ATOM 1482 C CA . ALA A 1 188 ? 3.204 -0.877 -22.634 1.00 97.31 188 ALA A CA 1
ATOM 1483 C C . ALA A 1 188 ? 1.806 -0.228 -22.578 1.00 97.31 188 ALA A C 1
ATOM 1485 O O . ALA A 1 188 ? 1.028 -0.411 -23.513 1.00 97.31 188 ALA A O 1
ATOM 1486 N N . PHE A 1 189 ? 1.471 0.489 -21.498 1.00 97.00 189 PHE A N 1
ATOM 1487 C CA . PHE A 1 189 ? 0.113 1.004 -21.230 1.00 97.00 189 PHE A CA 1
ATOM 1488 C C . PHE A 1 189 ? 0.005 2.532 -21.170 1.00 97.00 189 PHE A C 1
ATOM 1490 O O . PHE A 1 189 ? -1.085 3.065 -20.954 1.00 97.00 189 PHE A O 1
ATOM 1497 N N . ASP A 1 190 ? 1.123 3.239 -21.320 1.00 97.19 190 ASP A N 1
ATOM 1498 C CA . ASP A 1 190 ? 1.247 4.702 -21.293 1.00 97.19 190 ASP A CA 1
ATOM 1499 C C . ASP A 1 190 ? 0.843 5.386 -19.976 1.00 97.19 190 ASP A C 1
ATOM 1501 O O . ASP A 1 190 ? 0.977 6.600 -19.858 1.00 97.19 190 ASP A O 1
ATOM 1505 N N . HIS A 1 191 ? 0.417 4.624 -18.967 1.00 97.94 191 HIS A N 1
ATOM 1506 C CA . HIS A 1 191 ? 0.100 5.107 -17.626 1.00 97.94 191 HIS A CA 1
ATOM 1507 C C . HIS A 1 191 ? 0.924 4.346 -16.596 1.00 97.94 191 HIS A C 1
ATOM 1509 O O . HIS A 1 191 ? 1.151 3.142 -16.724 1.00 97.94 191 HIS A O 1
ATOM 1515 N N . TYR A 1 192 ? 1.416 5.055 -15.586 1.00 98.44 192 TYR A N 1
ATOM 1516 C CA . TYR A 1 192 ? 2.253 4.457 -14.559 1.00 98.44 192 TYR A CA 1
ATOM 1517 C C . TYR A 1 192 ? 1.385 3.730 -13.533 1.00 98.44 192 TYR A C 1
ATOM 1519 O O . TYR A 1 192 ? 0.338 4.237 -13.123 1.00 98.44 192 TYR A O 1
ATOM 1527 N N . VAL A 1 193 ? 1.822 2.543 -13.121 1.00 97.19 193 VAL A N 1
ATOM 1528 C CA . VAL A 1 193 ? 1.106 1.690 -12.165 1.00 97.19 193 VAL A CA 1
ATOM 1529 C C . VAL A 1 193 ? 1.678 1.844 -10.755 1.00 97.19 193 VAL A C 1
ATOM 1531 O O . VAL A 1 193 ? 2.875 2.076 -10.563 1.00 97.19 193 VAL A O 1
ATOM 1534 N N . THR A 1 194 ? 0.821 1.716 -9.750 1.00 94.50 194 THR A N 1
ATOM 1535 C CA . THR A 1 194 ? 1.209 1.781 -8.344 1.00 94.50 194 THR A CA 1
ATOM 1536 C C . THR A 1 194 ? 1.792 0.467 -7.840 1.00 94.50 194 THR A C 1
ATOM 1538 O O . THR A 1 194 ? 1.559 -0.607 -8.398 1.00 94.50 194 THR A O 1
ATOM 1541 N N . GLU A 1 195 ? 2.508 0.620 -6.724 1.00 92.44 195 GLU A N 1
ATOM 1542 C CA . GLU A 1 195 ? 3.163 -0.406 -5.914 1.00 92.44 195 GLU A CA 1
ATOM 1543 C C . GLU A 1 195 ? 4.363 -1.095 -6.580 1.00 92.44 195 GLU A C 1
ATOM 1545 O O . GLU A 1 195 ? 4.378 -1.365 -7.773 1.00 92.44 195 GLU A O 1
ATOM 1550 N N . SER A 1 196 ? 5.394 -1.355 -5.779 1.00 94.44 196 SER A N 1
ATOM 1551 C CA . SER A 1 196 ? 6.725 -1.813 -6.183 1.00 94.44 196 SER A CA 1
ATOM 1552 C C . SER A 1 196 ? 6.742 -2.949 -7.209 1.00 94.44 196 SER A C 1
ATOM 1554 O O . SER A 1 196 ? 5.838 -3.788 -7.294 1.00 94.44 196 SER A O 1
ATOM 1556 N N . SER A 1 197 ? 7.843 -3.018 -7.960 1.00 95.75 197 SER A N 1
ATOM 1557 C CA . SER A 1 197 ? 8.093 -4.040 -8.977 1.00 95.75 197 SER A CA 1
ATOM 1558 C C . SER A 1 197 ? 7.852 -5.450 -8.457 1.00 95.75 197 SER A C 1
ATOM 1560 O O . SER A 1 197 ? 7.268 -6.257 -9.181 1.00 95.75 197 SER A O 1
ATOM 1562 N N . GLY A 1 198 ? 8.210 -5.738 -7.202 1.00 94.69 198 GLY A N 1
ATOM 1563 C CA . GLY A 1 198 ? 7.934 -7.014 -6.551 1.00 94.69 198 GLY A CA 1
ATOM 1564 C C . GLY A 1 198 ? 6.451 -7.386 -6.483 1.00 94.69 198 GLY A C 1
ATOM 1565 O O . GLY A 1 198 ? 6.087 -8.470 -6.949 1.00 94.69 198 GLY A O 1
ATOM 1566 N N . HIS A 1 199 ? 5.584 -6.483 -6.015 1.00 94.94 199 HIS A N 1
ATOM 1567 C CA . HIS A 1 199 ? 4.135 -6.706 -6.031 1.00 94.94 199 HIS A CA 1
ATOM 1568 C C . HIS A 1 199 ? 3.600 -6.791 -7.459 1.00 94.94 199 HIS A C 1
ATOM 1570 O O . HIS A 1 199 ? 2.873 -7.726 -7.794 1.00 94.94 199 HIS A O 1
ATOM 1576 N N . ASN A 1 200 ? 3.960 -5.836 -8.323 1.00 94.75 200 ASN A N 1
ATOM 1577 C CA . ASN A 1 200 ? 3.354 -5.731 -9.649 1.00 94.75 200 ASN A CA 1
ATOM 1578 C C . ASN A 1 200 ? 3.649 -6.961 -10.524 1.00 94.75 200 ASN A C 1
ATOM 1580 O O . ASN A 1 200 ? 2.796 -7.424 -11.283 1.00 94.75 200 ASN A O 1
ATOM 1584 N N . SER A 1 201 ? 4.816 -7.577 -10.338 1.00 95.25 201 SER A N 1
ATOM 1585 C CA . SER A 1 201 ? 5.186 -8.811 -11.039 1.00 95.25 201 SER A CA 1
ATOM 1586 C C . SER A 1 201 ? 4.350 -10.034 -10.634 1.00 95.25 201 SER A C 1
ATOM 1588 O O . SER A 1 201 ? 4.391 -11.041 -11.334 1.00 95.25 201 SER A O 1
ATOM 1590 N N . GLU A 1 202 ? 3.545 -9.968 -9.565 1.00 94.62 202 GLU A N 1
ATOM 1591 C CA . GLU A 1 202 ? 2.558 -11.005 -9.210 1.00 94.62 202 GLU A CA 1
ATOM 1592 C C . GLU A 1 202 ? 1.195 -10.821 -9.895 1.00 94.62 202 GLU A C 1
ATOM 1594 O O . GLU A 1 202 ? 0.345 -11.719 -9.865 1.00 94.62 202 GLU A O 1
ATOM 1599 N N . TYR A 1 203 ? 0.946 -9.658 -10.504 1.00 92.62 203 TYR A N 1
ATOM 1600 C CA . TYR A 1 203 ? -0.350 -9.343 -11.107 1.00 92.62 203 TYR A CA 1
ATOM 1601 C C . TYR A 1 203 ? -0.510 -9.842 -12.530 1.00 92.62 203 TYR A C 1
ATOM 1603 O O . TYR A 1 203 ? -1.635 -10.080 -12.979 1.00 92.62 203 TYR A O 1
ATOM 1611 N N . ASN A 1 204 ? 0.598 -10.003 -13.237 1.00 88.31 204 ASN A N 1
ATOM 1612 C CA . ASN A 1 204 ? 0.593 -10.382 -14.630 1.00 88.31 204 ASN A CA 1
ATOM 1613 C C . ASN A 1 204 ? 1.705 -11.400 -14.910 1.00 88.31 204 ASN A C 1
ATOM 1615 O O . ASN A 1 204 ? 2.726 -11.491 -14.236 1.00 88.31 204 ASN A O 1
ATOM 1619 N N . TRP A 1 205 ? 1.457 -12.232 -15.913 1.00 89.12 205 TRP A N 1
ATOM 1620 C CA . TRP A 1 205 ? 2.279 -13.393 -16.241 1.00 89.12 205 TRP A CA 1
ATOM 1621 C C . TRP A 1 205 ? 3.508 -13.045 -17.093 1.00 89.12 205 TRP A C 1
ATOM 1623 O O . TRP A 1 205 ? 4.245 -13.950 -17.485 1.00 89.12 205 TRP A O 1
ATOM 1633 N N . TRP A 1 206 ? 3.718 -11.764 -17.401 1.00 94.12 206 TRP A N 1
ATOM 1634 C CA . TRP A 1 206 ? 4.810 -11.290 -18.252 1.00 94.12 206 TRP A CA 1
ATOM 1635 C C . TRP A 1 206 ? 6.158 -11.240 -17.531 1.00 94.12 206 TRP A C 1
ATOM 1637 O O . TRP A 1 206 ? 7.187 -11.303 -18.196 1.00 94.12 206 TRP A O 1
ATOM 1647 N N . PHE A 1 207 ? 6.161 -11.194 -16.195 1.00 95.00 207 PHE A N 1
ATOM 1648 C CA . PHE A 1 207 ? 7.389 -11.027 -15.407 1.00 95.00 207 PHE A CA 1
ATOM 1649 C C . PHE A 1 207 ? 7.721 -12.251 -14.546 1.00 95.00 207 PHE A C 1
ATOM 1651 O O . PHE A 1 207 ? 8.819 -12.789 -14.639 1.00 95.00 207 PHE A O 1
ATOM 1658 N N . ARG A 1 208 ? 6.768 -12.769 -13.758 1.00 93.06 208 ARG A N 1
ATOM 1659 C CA . ARG A 1 208 ? 7.009 -13.881 -12.813 1.00 93.06 208 ARG A CA 1
ATOM 1660 C C . ARG A 1 208 ? 6.324 -15.189 -13.225 1.00 93.06 208 ARG A C 1
ATOM 1662 O O . ARG A 1 208 ? 5.596 -15.804 -12.453 1.00 93.06 208 ARG A O 1
ATOM 1669 N N . LYS A 1 209 ? 6.529 -15.634 -14.471 1.00 91.94 209 LYS A N 1
ATOM 1670 C CA . LYS A 1 209 ? 6.011 -16.938 -14.956 1.00 91.94 209 LYS A CA 1
ATOM 1671 C C . LYS A 1 209 ? 7.093 -17.949 -15.322 1.00 91.94 209 LYS A C 1
ATOM 1673 O O . LYS A 1 209 ? 6.877 -19.147 -15.162 1.00 91.94 209 LYS A O 1
ATOM 1678 N N . ARG A 1 210 ? 8.231 -17.496 -15.850 1.00 93.94 210 ARG A N 1
ATOM 1679 C CA . ARG A 1 210 ? 9.339 -18.363 -16.277 1.00 93.94 210 ARG A CA 1
ATOM 1680 C C . ARG A 1 210 ? 10.654 -17.902 -15.647 1.00 93.94 210 ARG A C 1
ATOM 1682 O O . ARG A 1 210 ? 10.787 -16.702 -15.414 1.00 93.94 210 ARG A O 1
ATOM 1689 N N . PRO A 1 211 ? 11.627 -18.805 -15.427 1.00 93.44 211 PRO A N 1
ATOM 1690 C CA . PRO A 1 211 ? 12.918 -18.442 -14.842 1.00 93.44 211 PRO A CA 1
ATOM 1691 C C . PRO A 1 211 ? 13.648 -17.318 -15.586 1.00 93.44 211 PRO A C 1
ATOM 1693 O O . PRO A 1 211 ? 14.160 -16.416 -14.939 1.00 93.44 211 PRO A O 1
ATOM 1696 N N . ASP A 1 212 ? 13.622 -17.319 -16.923 1.00 95.31 212 ASP A N 1
ATOM 1697 C CA . ASP A 1 212 ? 14.274 -16.292 -17.747 1.00 95.31 212 ASP A CA 1
ATOM 1698 C C . ASP A 1 212 ? 13.642 -14.902 -17.575 1.00 95.31 212 ASP A C 1
ATOM 1700 O O . ASP A 1 212 ? 14.336 -13.890 -17.598 1.00 95.31 212 ASP A O 1
ATOM 1704 N N . LEU A 1 213 ? 12.324 -14.843 -17.365 1.00 95.25 213 LEU A N 1
ATOM 1705 C CA . LEU A 1 213 ? 11.612 -13.587 -17.117 1.00 95.25 213 LEU A CA 1
ATOM 1706 C C . LEU A 1 213 ? 11.896 -13.062 -15.705 1.00 95.25 213 LEU A C 1
ATOM 1708 O O . LEU A 1 213 ? 12.121 -11.868 -15.531 1.00 95.25 213 LEU A O 1
ATOM 1712 N N . ILE A 1 214 ? 11.945 -13.961 -14.719 1.00 94.88 214 ILE A N 1
ATOM 1713 C CA . ILE A 1 214 ? 12.282 -13.620 -13.332 1.00 94.88 214 ILE A CA 1
ATOM 1714 C C . ILE A 1 214 ? 13.712 -13.082 -13.258 1.00 94.88 214 ILE A C 1
ATOM 1716 O O . ILE A 1 214 ? 13.940 -12.038 -12.657 1.00 94.88 214 ILE A O 1
ATOM 1720 N N . GLU A 1 215 ? 14.665 -13.759 -13.898 1.00 94.25 215 GLU A N 1
ATOM 1721 C CA . GLU A 1 215 ? 16.059 -13.314 -13.964 1.00 94.25 215 GLU A CA 1
ATOM 1722 C C . GLU A 1 215 ? 16.198 -11.963 -14.673 1.00 94.25 215 GLU A C 1
ATOM 1724 O O . GLU A 1 215 ? 16.994 -11.128 -14.257 1.00 94.25 215 GLU A O 1
ATOM 1729 N N . LYS A 1 216 ? 15.404 -11.718 -15.720 1.00 94.06 216 LYS A N 1
ATOM 1730 C CA . LYS A 1 216 ? 15.450 -10.454 -16.455 1.00 94.06 216 LYS A CA 1
ATOM 1731 C C . LYS A 1 216 ? 14.885 -9.272 -15.661 1.00 94.06 216 LYS A C 1
ATOM 1733 O O . LYS A 1 216 ? 15.428 -8.178 -15.769 1.00 94.06 216 LYS A O 1
ATOM 1738 N N . TYR A 1 217 ? 13.783 -9.472 -14.937 1.00 94.94 217 TYR A N 1
ATOM 1739 C CA . TYR A 1 217 ? 12.960 -8.365 -14.433 1.00 94.94 217 TYR A CA 1
ATOM 1740 C C . TYR A 1 217 ? 12.850 -8.270 -12.909 1.00 94.94 217 TYR A C 1
ATOM 1742 O O . TYR A 1 217 ? 12.359 -7.261 -12.410 1.00 94.94 217 TYR A O 1
ATOM 1750 N N . CYS A 1 218 ? 13.218 -9.313 -12.161 1.00 93.25 218 CYS A N 1
ATOM 1751 C CA . CYS A 1 218 ? 12.879 -9.416 -10.736 1.00 93.25 218 CYS A CA 1
ATOM 1752 C C . CYS A 1 218 ? 14.086 -9.563 -9.798 1.00 93.25 218 CYS A C 1
ATOM 1754 O O . CYS A 1 218 ? 13.900 -9.656 -8.586 1.00 93.25 218 CYS A O 1
ATOM 1756 N N . THR A 1 219 ? 15.311 -9.628 -10.323 1.00 86.38 219 THR A N 1
ATOM 1757 C CA . THR A 1 219 ? 16.521 -9.924 -9.529 1.00 86.38 219 THR A CA 1
ATOM 1758 C C . THR A 1 219 ? 17.525 -8.778 -9.471 1.00 86.38 219 THR A C 1
ATOM 1760 O O . THR A 1 219 ? 18.336 -8.747 -8.550 1.00 86.38 219 THR A O 1
ATOM 1763 N N . VAL A 1 220 ? 17.492 -7.848 -10.430 1.00 86.00 220 VAL A N 1
ATOM 1764 C CA . VAL A 1 220 ? 18.516 -6.795 -10.583 1.00 86.00 220 VAL A CA 1
ATOM 1765 C C . VAL A 1 220 ? 17.991 -5.380 -10.346 1.00 86.00 220 VAL A C 1
ATOM 1767 O O . VAL A 1 220 ? 18.751 -4.420 -10.471 1.00 86.00 220 VAL A O 1
ATOM 1770 N N . GLY A 1 221 ? 16.703 -5.237 -10.024 1.00 87.75 221 GLY A N 1
ATOM 1771 C CA . GLY A 1 221 ? 16.128 -3.940 -9.692 1.00 87.75 221 GLY A CA 1
ATOM 1772 C C . GLY A 1 221 ? 16.807 -3.318 -8.466 1.00 87.75 221 GLY A C 1
ATOM 1773 O O . GLY A 1 221 ? 17.221 -4.031 -7.553 1.00 87.75 221 GLY A O 1
ATOM 1774 N N . THR A 1 222 ? 16.922 -1.991 -8.440 1.00 90.31 222 THR A N 1
ATOM 1775 C CA . THR A 1 222 ? 17.579 -1.254 -7.344 1.00 90.31 222 THR A CA 1
ATOM 1776 C C . THR A 1 222 ? 16.599 -0.618 -6.361 1.00 90.31 222 THR A C 1
ATOM 1778 O O . THR A 1 222 ? 17.031 -0.025 -5.373 1.00 90.31 222 THR A O 1
ATOM 1781 N N . GLY A 1 223 ? 15.294 -0.709 -6.627 1.00 89.19 223 GLY A N 1
ATOM 1782 C CA . GLY A 1 223 ? 14.247 -0.308 -5.694 1.00 89.19 223 GLY A CA 1
ATOM 1783 C C . GLY A 1 223 ? 14.206 -1.196 -4.447 1.00 89.19 223 GLY A C 1
ATOM 1784 O O . GLY A 1 223 ? 14.857 -2.237 -4.372 1.00 89.19 223 GLY A O 1
ATOM 1785 N N . TRP A 1 224 ? 13.411 -0.792 -3.454 1.00 89.00 224 TRP A N 1
ATOM 1786 C CA . TRP A 1 224 ? 13.367 -1.472 -2.153 1.00 89.00 224 TRP A CA 1
ATOM 1787 C C . TRP A 1 224 ? 12.865 -2.924 -2.240 1.00 89.00 224 TRP A C 1
ATOM 1789 O O . TRP A 1 224 ? 13.323 -3.772 -1.481 1.00 89.00 224 TRP A O 1
ATOM 1799 N N . ASN A 1 225 ? 11.954 -3.216 -3.177 1.00 90.88 225 ASN A N 1
ATOM 1800 C CA . ASN A 1 225 ? 11.445 -4.560 -3.442 1.00 90.88 225 ASN A CA 1
ATOM 1801 C C . ASN A 1 225 ? 11.524 -4.884 -4.944 1.00 90.88 225 ASN A C 1
ATOM 1803 O O . ASN A 1 225 ? 10.544 -4.699 -5.679 1.00 90.88 225 ASN A O 1
ATOM 1807 N N . PRO A 1 226 ? 12.680 -5.382 -5.416 1.00 87.38 226 PRO A N 1
ATOM 1808 C CA . PRO A 1 226 ? 12.906 -5.629 -6.836 1.00 87.38 226 PRO A CA 1
ATOM 1809 C C . PRO A 1 226 ? 12.198 -6.882 -7.361 1.00 87.38 226 PRO A C 1
ATOM 1811 O O . PRO A 1 226 ? 12.059 -7.030 -8.572 1.00 87.38 226 PRO A O 1
ATOM 1814 N N . GLY A 1 227 ? 11.704 -7.766 -6.486 1.00 92.44 227 GLY A N 1
ATOM 1815 C CA . GLY A 1 227 ? 10.990 -8.974 -6.905 1.00 92.44 227 GLY A CA 1
ATOM 1816 C C . GLY A 1 227 ? 11.618 -10.307 -6.503 1.00 92.44 227 GLY A C 1
ATOM 1817 O O . GLY A 1 227 ? 11.216 -11.332 -7.061 1.00 92.44 227 GLY A O 1
ATOM 1818 N N . GLU A 1 228 ? 12.540 -10.317 -5.537 1.00 93.94 228 GLU A N 1
ATOM 1819 C CA . GLU A 1 228 ? 13.149 -11.539 -5.002 1.00 93.94 228 GLU A CA 1
ATOM 1820 C C . GLU A 1 228 ? 12.091 -12.527 -4.474 1.00 93.94 228 GLU A C 1
ATOM 1822 O O . GLU A 1 228 ? 11.128 -12.148 -3.807 1.00 93.94 228 GLU A O 1
ATOM 1827 N N . TYR A 1 229 ? 12.269 -13.820 -4.737 1.00 95.25 229 TYR A N 1
ATOM 1828 C CA . TYR A 1 229 ? 11.382 -14.856 -4.209 1.00 95.25 229 TYR A CA 1
ATOM 1829 C C . TYR A 1 229 ? 11.244 -14.784 -2.675 1.00 95.25 229 TYR A C 1
ATOM 1831 O O . TYR A 1 229 ? 12.246 -14.775 -1.948 1.00 95.25 229 TYR A O 1
ATOM 1839 N N . ALA A 1 230 ? 9.994 -14.807 -2.202 1.00 96.00 230 ALA A N 1
ATOM 1840 C CA . ALA A 1 230 ? 9.601 -14.776 -0.793 1.00 96.00 230 ALA A CA 1
ATOM 1841 C C . ALA A 1 230 ? 10.186 -13.599 0.015 1.00 96.00 230 ALA A C 1
ATOM 1843 O O . ALA A 1 230 ? 10.389 -13.726 1.223 1.00 96.00 230 ALA A O 1
ATOM 1844 N N . TYR A 1 231 ? 10.469 -12.468 -0.638 1.00 95.38 231 TYR A N 1
ATOM 1845 C CA . TYR A 1 231 ? 11.094 -11.291 -0.031 1.00 95.38 231 TYR A CA 1
ATOM 1846 C C . TYR A 1 231 ? 10.390 -10.832 1.255 1.00 95.38 231 TYR A C 1
ATOM 1848 O O . TYR A 1 231 ? 11.025 -10.738 2.304 1.00 95.38 231 TYR A O 1
ATOM 1856 N N . ILE A 1 232 ? 9.068 -10.616 1.217 1.00 94.00 232 ILE A N 1
ATOM 1857 C CA . ILE A 1 232 ? 8.346 -10.091 2.391 1.00 94.00 232 ILE A CA 1
ATOM 1858 C C . ILE A 1 232 ? 8.253 -11.128 3.514 1.00 94.00 232 ILE A C 1
ATOM 1860 O O . ILE A 1 232 ? 8.351 -10.768 4.685 1.00 94.00 232 ILE A O 1
ATOM 1864 N N . LEU A 1 233 ? 8.137 -12.416 3.182 1.00 95.25 233 LEU A N 1
ATOM 1865 C CA . LEU A 1 233 ? 8.165 -13.479 4.186 1.00 95.25 233 LEU A CA 1
ATOM 1866 C C . LEU A 1 233 ? 9.499 -13.494 4.943 1.00 95.25 233 LEU A C 1
ATOM 1868 O O . LEU A 1 233 ? 9.491 -13.519 6.171 1.00 95.25 233 LEU A O 1
ATOM 1872 N N . LYS A 1 234 ? 10.624 -13.441 4.217 1.00 95.25 234 LYS A N 1
ATOM 1873 C CA . LYS A 1 234 ? 11.967 -13.370 4.814 1.00 95.25 234 LYS A CA 1
ATOM 1874 C C . LYS A 1 234 ? 12.098 -12.136 5.704 1.00 95.25 234 LYS A C 1
ATOM 1876 O O . LYS A 1 234 ? 12.501 -12.260 6.854 1.00 95.25 234 LYS A O 1
ATOM 1881 N N . HIS A 1 235 ? 11.661 -10.976 5.210 1.00 93.81 235 HIS A N 1
ATOM 1882 C CA . HIS A 1 235 ? 11.687 -9.731 5.975 1.00 93.81 235 HIS A CA 1
ATOM 1883 C C . HIS A 1 235 ? 10.886 -9.830 7.283 1.00 93.81 235 HIS A C 1
ATOM 1885 O O . HIS A 1 235 ? 11.345 -9.386 8.333 1.00 93.81 235 HIS A O 1
ATOM 1891 N N . TYR A 1 236 ? 9.695 -10.434 7.246 1.00 94.06 236 TYR A N 1
ATOM 1892 C CA . TYR A 1 236 ? 8.870 -10.602 8.443 1.00 94.06 236 TYR A CA 1
ATOM 1893 C C . TYR A 1 236 ? 9.509 -11.580 9.436 1.00 94.06 236 TYR A C 1
ATOM 1895 O O . TYR A 1 236 ? 9.502 -11.304 10.631 1.00 94.06 236 TYR A O 1
ATOM 1903 N N . GLN A 1 237 ? 10.102 -12.677 8.960 1.00 94.31 237 GLN A N 1
ATOM 1904 C CA . GLN A 1 237 ? 10.817 -13.639 9.808 1.00 94.31 237 GLN A CA 1
ATOM 1905 C C . GLN A 1 237 ? 12.050 -13.018 10.475 1.00 94.31 237 GLN A C 1
ATOM 1907 O O . GLN A 1 237 ? 12.293 -13.236 11.656 1.00 94.31 237 GLN A O 1
ATOM 1912 N N . GLU A 1 238 ? 12.811 -12.195 9.753 1.00 93.12 238 GLU A N 1
ATOM 1913 C CA . GLU A 1 238 ? 13.917 -11.431 10.340 1.00 93.12 238 GLU A CA 1
ATOM 1914 C C . GLU A 1 238 ? 13.409 -10.467 11.422 1.00 93.12 238 GLU A C 1
ATOM 1916 O O . GLU A 1 238 ? 13.953 -10.416 12.528 1.00 93.12 238 GLU A O 1
ATOM 1921 N N . ARG A 1 239 ? 12.314 -9.750 11.134 1.00 92.75 239 ARG A N 1
ATOM 1922 C CA . ARG A 1 239 ? 11.698 -8.792 12.060 1.00 92.75 239 ARG A CA 1
ATOM 1923 C C . ARG A 1 239 ? 11.121 -9.453 13.305 1.00 92.75 239 ARG A C 1
ATOM 1925 O O . ARG A 1 239 ? 11.218 -8.846 14.366 1.00 92.75 239 ARG A O 1
ATOM 1932 N N . GLU A 1 240 ? 10.584 -10.673 13.223 1.00 91.44 240 GLU A N 1
ATOM 1933 C CA . GLU A 1 240 ? 10.116 -11.440 14.392 1.00 91.44 240 GLU A CA 1
ATOM 1934 C C . GLU A 1 240 ? 11.214 -11.610 15.452 1.00 91.44 240 GLU A C 1
ATOM 1936 O O . GLU A 1 240 ? 10.915 -11.634 16.646 1.00 91.44 240 GLU A O 1
ATOM 1941 N N . HIS A 1 241 ? 12.479 -11.665 15.030 1.00 91.94 241 HIS A N 1
ATOM 1942 C CA . HIS A 1 241 ? 13.625 -11.807 15.923 1.00 91.94 241 HIS A CA 1
ATOM 1943 C C . HIS A 1 241 ? 14.249 -10.475 16.360 1.00 91.94 241 HIS A C 1
ATOM 1945 O O . HIS A 1 241 ? 14.943 -10.459 17.374 1.00 91.94 241 HIS A O 1
ATOM 1951 N N . SER A 1 242 ? 14.030 -9.372 15.632 1.00 93.69 242 SER A N 1
ATOM 1952 C CA . SER A 1 242 ? 14.710 -8.091 15.896 1.00 93.69 242 SER A CA 1
ATOM 1953 C C . SER A 1 242 ? 13.822 -7.000 16.495 1.00 93.69 242 SER A C 1
ATOM 1955 O O . SER A 1 242 ? 14.340 -6.079 17.125 1.00 93.69 242 SER A O 1
ATOM 1957 N N . TRP A 1 243 ? 12.495 -7.065 16.322 1.00 94.06 243 TRP A N 1
ATOM 1958 C CA . TRP A 1 243 ? 11.621 -5.914 16.583 1.00 94.06 243 TRP A CA 1
ATOM 1959 C C . TRP A 1 243 ? 11.666 -5.411 18.033 1.00 94.06 243 TRP A C 1
ATOM 1961 O O . TRP A 1 243 ? 11.536 -4.207 18.253 1.00 94.06 243 TRP A O 1
ATOM 1971 N N . GLN A 1 244 ? 11.860 -6.309 19.008 1.00 95.50 244 GLN A N 1
ATOM 1972 C CA . GLN A 1 244 ? 11.956 -5.962 20.432 1.00 95.50 244 GLN A CA 1
ATOM 1973 C C . GLN A 1 244 ? 13.232 -5.175 20.733 1.00 95.50 244 GLN A C 1
ATOM 1975 O O . GLN A 1 244 ? 13.188 -4.146 21.405 1.00 95.50 244 GLN A O 1
ATOM 1980 N N . ASP A 1 245 ? 14.360 -5.620 20.184 1.00 95.81 245 ASP A N 1
ATOM 1981 C CA . ASP A 1 245 ? 15.629 -4.915 20.327 1.00 95.81 245 ASP A CA 1
ATOM 1982 C C . ASP A 1 245 ? 15.586 -3.570 19.601 1.00 95.81 245 ASP A C 1
ATOM 1984 O O . ASP A 1 245 ? 16.095 -2.572 20.108 1.00 95.81 245 ASP A O 1
ATOM 1988 N N . ASP A 1 246 ? 14.963 -3.523 18.422 1.00 94.88 246 ASP A N 1
ATOM 1989 C CA . ASP A 1 246 ? 14.830 -2.301 17.632 1.00 94.88 246 ASP A CA 1
ATOM 1990 C C . ASP A 1 246 ? 13.965 -1.256 18.352 1.00 94.88 246 ASP A C 1
ATOM 1992 O O . ASP A 1 246 ? 14.354 -0.087 18.423 1.00 94.88 246 ASP A O 1
ATOM 1996 N N . ILE A 1 247 ? 12.826 -1.659 18.936 1.00 94.94 247 ILE A N 1
ATOM 1997 C CA . ILE A 1 247 ? 11.978 -0.728 19.692 1.00 94.94 247 ILE A CA 1
ATOM 1998 C C . ILE A 1 247 ? 12.647 -0.293 20.996 1.00 94.94 247 ILE A C 1
ATOM 2000 O O . ILE A 1 247 ? 12.547 0.877 21.353 1.00 94.94 247 ILE A O 1
ATOM 2004 N N . GLN A 1 248 ? 13.380 -1.182 21.673 1.00 95.94 248 GLN A N 1
ATOM 2005 C CA . GLN A 1 248 ? 14.113 -0.829 22.887 1.00 95.94 248 GLN A CA 1
ATOM 2006 C C . GLN A 1 248 ? 15.224 0.182 22.579 1.00 95.94 248 GLN A C 1
ATOM 2008 O O . GLN A 1 248 ? 15.282 1.235 23.207 1.00 95.94 248 GLN A O 1
ATOM 2013 N N . LYS A 1 249 ? 16.028 -0.056 21.533 1.00 95.56 249 LYS A N 1
ATOM 2014 C CA . LYS A 1 249 ? 17.027 0.913 21.047 1.00 95.56 249 LYS A CA 1
ATOM 2015 C C . LYS A 1 249 ? 16.391 2.247 20.668 1.00 95.56 249 LYS A C 1
ATOM 2017 O O . LYS A 1 249 ? 16.963 3.296 20.951 1.00 95.56 249 LYS A O 1
ATOM 2022 N N . TRP A 1 250 ? 15.224 2.222 20.021 1.00 95.19 250 TRP A N 1
ATOM 2023 C CA . TRP A 1 250 ? 14.500 3.443 19.681 1.00 95.19 250 TRP A CA 1
ATOM 2024 C C . TRP A 1 250 ? 13.999 4.176 20.927 1.00 95.19 250 TRP A C 1
ATOM 2026 O O . TRP A 1 250 ? 14.088 5.394 20.966 1.00 95.19 250 TRP A O 1
ATOM 2036 N N . LEU A 1 251 ? 13.514 3.480 21.957 1.00 93.94 251 LEU A N 1
ATOM 2037 C CA . LEU A 1 251 ? 13.093 4.097 23.220 1.00 93.94 251 LEU A CA 1
ATOM 2038 C C . LEU A 1 251 ? 14.274 4.689 23.998 1.00 93.94 251 LEU A C 1
ATOM 2040 O O . LEU A 1 251 ? 14.146 5.790 24.528 1.00 93.94 251 LEU A O 1
ATOM 2044 N N . ASP A 1 252 ? 15.410 3.991 24.011 1.00 94.44 252 ASP A N 1
ATOM 2045 C CA . ASP A 1 252 ? 16.613 4.369 24.761 1.00 94.44 252 ASP A CA 1
ATOM 2046 C C . ASP A 1 252 ? 17.448 5.456 24.073 1.00 94.44 252 ASP A C 1
ATOM 2048 O O . ASP A 1 252 ? 18.327 6.050 24.699 1.00 94.44 252 ASP A O 1
ATOM 2052 N N . ASN A 1 253 ? 17.206 5.726 22.786 1.00 94.81 253 ASN A N 1
ATOM 2053 C CA . ASN A 1 253 ? 17.937 6.750 22.048 1.00 94.81 253 ASN A CA 1
ATOM 2054 C C . ASN A 1 253 ? 17.671 8.143 22.659 1.00 94.81 253 ASN A C 1
ATOM 2056 O O . ASN A 1 253 ? 16.541 8.615 22.568 1.00 94.81 253 ASN A O 1
ATOM 2060 N N . PRO A 1 254 ? 18.669 8.842 23.224 1.00 93.44 254 PRO A N 1
ATOM 2061 C CA . PRO A 1 254 ? 18.453 10.123 23.896 1.00 93.44 254 PRO A CA 1
ATOM 2062 C C . PRO A 1 254 ? 18.190 11.291 22.935 1.00 93.44 254 PRO A C 1
ATOM 2064 O O . PRO A 1 254 ? 17.812 12.370 23.391 1.00 93.44 254 PRO A O 1
ATOM 2067 N N . GLU A 1 255 ? 18.411 11.107 21.631 1.00 95.50 255 GLU A N 1
ATOM 2068 C CA . GLU A 1 255 ? 18.200 12.162 20.642 1.00 95.50 255 GLU A CA 1
ATOM 2069 C C . GLU A 1 255 ? 16.720 12.570 20.575 1.00 95.50 255 GLU A C 1
ATOM 2071 O O . GLU A 1 255 ? 15.849 11.692 20.639 1.00 95.50 255 GLU A O 1
ATOM 2076 N N . PRO A 1 256 ? 16.414 13.874 20.421 1.00 94.06 256 PRO A N 1
ATOM 2077 C CA . PRO A 1 256 ? 15.041 14.349 20.286 1.00 94.06 256 PRO A CA 1
ATOM 2078 C C . PRO A 1 256 ? 14.312 13.679 19.122 1.00 94.06 256 PRO A C 1
ATOM 2080 O O . PRO A 1 256 ? 14.857 13.551 18.021 1.00 94.06 256 PRO A O 1
ATOM 2083 N N . LEU A 1 257 ? 13.053 13.298 19.338 1.00 93.75 257 LEU A N 1
ATOM 2084 C CA . LEU A 1 257 ? 12.235 12.741 18.268 1.00 93.75 257 LEU A CA 1
ATOM 2085 C C . LEU A 1 257 ? 11.915 13.799 17.204 1.00 93.75 257 LEU A C 1
ATOM 2087 O O . LEU A 1 257 ? 11.594 14.949 17.511 1.00 93.75 257 LEU A O 1
ATOM 2091 N N . ASN A 1 258 ? 11.911 13.387 15.933 1.00 93.50 258 ASN A N 1
ATOM 2092 C CA . ASN A 1 258 ? 11.235 14.165 14.902 1.00 93.50 258 ASN A CA 1
ATOM 2093 C C . ASN A 1 258 ? 9.719 14.029 15.107 1.00 93.50 258 ASN A C 1
ATOM 2095 O O . ASN A 1 258 ? 9.138 12.987 14.814 1.00 93.50 258 ASN A O 1
ATOM 2099 N N . LEU A 1 259 ? 9.096 15.086 15.627 1.00 94.50 259 LEU A N 1
ATOM 2100 C CA . LEU A 1 259 ? 7.660 15.140 15.910 1.00 94.50 259 LEU A CA 1
ATOM 2101 C C . LEU A 1 259 ? 6.823 15.626 14.717 1.00 94.50 259 LEU A C 1
ATOM 2103 O O . LEU A 1 259 ? 5.623 15.863 14.859 1.00 94.50 259 LEU A O 1
ATOM 2107 N N . GLN A 1 260 ? 7.434 15.809 13.544 1.00 93.69 260 GLN A N 1
ATOM 2108 C CA . GLN A 1 260 ? 6.676 16.092 12.332 1.00 93.69 260 GLN A CA 1
ATOM 2109 C C . GLN A 1 260 ? 5.733 14.925 12.028 1.00 93.69 260 GLN A C 1
ATOM 2111 O O . GLN A 1 260 ? 6.101 13.753 12.127 1.00 93.69 260 GLN A O 1
ATOM 2116 N N . ARG A 1 261 ? 4.494 15.257 11.654 1.00 91.06 261 ARG A N 1
ATOM 2117 C CA . ARG A 1 261 ? 3.498 14.268 11.240 1.00 91.06 261 ARG A CA 1
ATOM 2118 C C . ARG A 1 261 ? 4.047 13.482 10.047 1.00 91.06 261 ARG A C 1
ATOM 2120 O O . ARG A 1 261 ? 4.499 14.084 9.077 1.00 91.06 261 ARG A O 1
ATOM 2127 N N . GLY A 1 262 ? 3.980 12.154 10.122 1.00 91.75 262 GLY A N 1
ATOM 2128 C CA . GLY A 1 262 ? 4.348 11.284 9.006 1.00 91.75 262 GLY A CA 1
ATOM 2129 C C . GLY A 1 262 ? 3.429 11.465 7.793 1.00 91.75 262 GLY A C 1
ATOM 2130 O O . GLY A 1 262 ? 2.491 12.260 7.811 1.00 91.75 262 GLY A O 1
ATOM 2131 N N . HIS A 1 263 ? 3.678 10.688 6.743 1.00 90.25 263 HIS A N 1
ATOM 2132 C CA . HIS A 1 263 ? 2.913 10.758 5.492 1.00 90.25 263 HIS A CA 1
ATOM 2133 C C . HIS A 1 263 ? 1.723 9.784 5.453 1.00 90.25 263 HIS A C 1
ATOM 2135 O O . HIS A 1 263 ? 0.966 9.771 4.493 1.00 90.25 263 HIS A O 1
ATOM 2141 N N . GLU A 1 264 ? 1.538 8.950 6.477 1.00 94.25 264 GLU A N 1
ATOM 2142 C CA . GLU A 1 264 ? 0.452 7.965 6.522 1.00 94.25 264 GLU A CA 1
ATOM 2143 C C . GLU A 1 264 ? -0.933 8.611 6.682 1.00 94.25 264 GLU A C 1
ATOM 2145 O O . GLU A 1 264 ? -1.129 9.499 7.514 1.00 94.25 264 GLU A O 1
ATOM 2150 N N . TYR A 1 265 ? -1.915 8.126 5.913 1.00 96.12 265 TYR A N 1
ATOM 2151 C CA . TYR A 1 265 ? -3.226 8.768 5.761 1.00 96.12 265 TYR A CA 1
ATOM 2152 C C . TYR A 1 265 ? -4.055 8.855 7.044 1.00 96.12 265 TYR A C 1
ATOM 2154 O O . TYR A 1 265 ? -4.786 9.829 7.218 1.00 96.12 265 TYR A O 1
ATOM 2162 N N . ALA A 1 266 ? -3.958 7.875 7.948 1.00 96.56 266 ALA A N 1
ATOM 2163 C CA . ALA A 1 266 ? -4.888 7.755 9.073 1.00 96.56 266 ALA A CA 1
ATOM 2164 C C . ALA A 1 266 ? -4.975 9.022 9.942 1.00 96.56 266 ALA A C 1
ATOM 2166 O O . ALA A 1 266 ? -6.071 9.481 10.252 1.00 96.56 266 ALA A O 1
ATOM 2167 N N . ALA A 1 267 ? -3.835 9.633 10.281 1.00 95.69 267 ALA A N 1
ATOM 2168 C CA . ALA A 1 267 ? -3.802 10.854 11.090 1.00 95.69 267 ALA A CA 1
ATOM 2169 C C . ALA A 1 267 ? -4.443 12.061 10.384 1.00 95.69 267 ALA A C 1
ATOM 2171 O O . ALA A 1 267 ? -5.066 12.897 11.036 1.00 95.69 267 ALA A O 1
ATOM 2172 N N . TYR A 1 268 ? -4.304 12.158 9.060 1.00 97.06 268 TYR A N 1
ATOM 2173 C CA . TYR A 1 268 ? -4.922 13.225 8.272 1.00 97.06 268 TYR A CA 1
ATOM 2174 C C . TYR A 1 268 ? -6.429 13.011 8.129 1.00 97.06 268 TYR A C 1
ATOM 2176 O O . TYR A 1 268 ? -7.187 13.964 8.264 1.00 97.06 268 TYR A O 1
ATOM 2184 N N . ILE A 1 269 ? -6.862 11.764 7.914 1.00 97.19 269 ILE A N 1
ATOM 2185 C CA . ILE A 1 269 ? -8.282 11.399 7.835 1.00 97.19 269 ILE A CA 1
ATOM 2186 C C . ILE A 1 269 ? -8.983 11.722 9.156 1.00 97.19 269 ILE A C 1
ATOM 2188 O O . ILE A 1 269 ? -9.993 12.420 9.142 1.00 97.19 269 ILE A O 1
ATOM 2192 N N . MET A 1 270 ? -8.426 11.276 10.289 1.00 97.12 270 MET A N 1
ATOM 2193 C CA . MET A 1 270 ? -8.978 11.584 11.613 1.00 97.12 270 MET A CA 1
ATOM 2194 C C . MET A 1 270 ? -9.042 13.099 11.843 1.00 97.12 270 MET A C 1
ATOM 2196 O O . MET A 1 270 ? -10.075 13.617 12.242 1.00 97.12 270 MET A O 1
ATOM 2200 N N . ASN A 1 271 ? -7.978 13.843 11.516 1.00 97.00 271 ASN A N 1
ATOM 2201 C CA . ASN A 1 271 ? -7.991 15.298 11.668 1.00 97.00 271 ASN A CA 1
ATOM 2202 C C . ASN A 1 271 ? -9.074 15.982 10.816 1.00 97.00 271 ASN A C 1
ATOM 2204 O O . ASN A 1 271 ? -9.731 16.889 11.317 1.00 97.00 271 ASN A O 1
ATOM 2208 N N . ALA A 1 272 ? -9.277 15.550 9.570 1.00 97.56 272 ALA A N 1
ATOM 2209 C CA . ALA A 1 272 ? -10.310 16.100 8.697 1.00 97.56 272 ALA A CA 1
ATOM 2210 C C . ALA A 1 272 ? -11.730 15.794 9.207 1.00 97.56 272 ALA A C 1
ATOM 2212 O O . ALA A 1 272 ? -12.606 16.656 9.146 1.00 97.56 272 ALA A O 1
ATOM 2213 N N . LEU A 1 273 ? -11.960 14.585 9.731 1.00 96.56 273 LEU A N 1
ATOM 2214 C CA . LEU A 1 273 ? -13.260 14.164 10.266 1.00 96.56 273 LEU A CA 1
ATOM 2215 C C . LEU A 1 273 ? -13.614 14.865 11.588 1.00 96.56 273 LEU A C 1
ATOM 2217 O O . LEU A 1 273 ? -14.779 15.184 11.804 1.00 96.56 273 LEU A O 1
ATOM 2221 N N . GLU A 1 274 ? -12.615 15.227 12.397 1.00 96.81 274 GLU A N 1
ATOM 2222 C CA . GLU A 1 274 ? -12.774 16.046 13.611 1.00 96.81 274 GLU A CA 1
ATOM 2223 C C . GLU A 1 274 ? -12.940 17.558 13.334 1.00 96.81 274 GLU A C 1
ATOM 2225 O O . GLU A 1 274 ? -12.864 18.385 14.245 1.00 96.81 274 GLU A O 1
ATOM 2230 N N . GLY A 1 275 ? -13.150 17.958 12.074 1.00 96.75 275 GLY A N 1
ATOM 2231 C CA . GLY A 1 275 ? -13.342 19.362 11.690 1.00 96.75 275 GLY A CA 1
ATOM 2232 C C . GLY A 1 275 ? -12.047 20.162 11.525 1.00 96.75 275 GLY A C 1
ATOM 2233 O O . GLY A 1 275 ? -12.079 21.393 11.555 1.00 96.75 275 GLY A O 1
ATOM 2234 N N . GLY A 1 276 ? -10.914 19.476 11.368 1.00 96.69 276 GLY A N 1
ATOM 2235 C CA . GLY A 1 276 ? -9.640 20.068 10.976 1.00 96.69 276 GLY A CA 1
ATOM 2236 C C . GLY A 1 276 ? -9.553 20.362 9.476 1.00 96.69 276 GLY A C 1
ATOM 2237 O O . GLY A 1 276 ? -10.543 20.664 8.811 1.00 96.69 276 GLY A O 1
ATOM 2238 N N . GLU A 1 277 ? -8.338 20.281 8.935 1.00 96.12 277 GLU A N 1
ATOM 2239 C CA . GLU A 1 277 ? -8.082 20.628 7.535 1.00 96.12 277 GLU A CA 1
ATOM 2240 C C . GLU A 1 277 ? -8.676 19.584 6.574 1.00 96.12 277 GLU A C 1
ATOM 2242 O O . GLU A 1 277 ? -8.474 18.382 6.782 1.00 96.12 277 GLU A O 1
ATOM 2247 N N . PRO A 1 278 ? -9.355 20.003 5.487 1.00 96.25 278 PRO A N 1
ATOM 2248 C CA . PRO A 1 278 ? -9.797 19.085 4.447 1.00 96.25 278 PRO A CA 1
ATOM 2249 C C . PRO A 1 278 ? -8.628 18.274 3.882 1.00 96.25 278 PRO A C 1
ATOM 2251 O O . PRO A 1 278 ? -7.597 18.824 3.493 1.00 96.25 278 PRO A O 1
ATOM 2254 N N . PHE A 1 279 ? -8.810 16.958 3.788 1.00 95.31 279 PHE A N 1
ATOM 2255 C CA . PHE A 1 279 ? -7.780 16.047 3.307 1.00 95.31 279 PHE A CA 1
ATOM 2256 C C . PHE A 1 279 ? -8.296 15.165 2.170 1.00 95.31 279 PHE A C 1
ATOM 2258 O O . PHE A 1 279 ? -9.348 14.539 2.279 1.00 95.31 279 PHE A O 1
ATOM 2265 N N . THR A 1 280 ? -7.536 15.106 1.076 1.00 94.19 280 THR A N 1
ATOM 2266 C CA . THR A 1 280 ? -7.813 14.232 -0.073 1.00 94.19 280 THR A CA 1
ATOM 2267 C C . THR A 1 280 ? -6.817 13.081 -0.081 1.00 94.19 280 THR A C 1
ATOM 2269 O O . THR A 1 280 ? -5.621 13.300 0.092 1.00 94.19 280 THR A O 1
ATOM 2272 N N . PHE A 1 281 ? -7.300 11.860 -0.302 1.00 95.19 281 PHE A N 1
ATOM 2273 C CA . PHE A 1 281 ? -6.474 10.654 -0.315 1.00 95.19 281 PHE A CA 1
ATOM 2274 C C . PHE A 1 281 ? -7.041 9.590 -1.258 1.00 95.19 281 PHE A C 1
ATOM 2276 O O . PHE A 1 281 ? -8.195 9.664 -1.683 1.00 95.19 281 PHE A O 1
ATOM 2283 N N . ASN A 1 282 ? -6.235 8.569 -1.551 1.00 95.81 282 ASN A N 1
ATOM 2284 C CA . ASN A 1 282 ? -6.662 7.386 -2.293 1.00 95.81 282 ASN A CA 1
ATOM 2285 C C . ASN A 1 282 ? -7.026 6.261 -1.313 1.00 95.81 282 ASN A C 1
ATOM 2287 O O . ASN A 1 282 ? -6.148 5.616 -0.744 1.00 95.81 282 ASN A O 1
ATOM 2291 N N . GLY A 1 283 ? -8.327 6.037 -1.113 1.00 95.50 283 GLY A N 1
ATOM 2292 C CA . GLY A 1 283 ? -8.860 4.966 -0.267 1.00 95.50 283 GLY A CA 1
ATOM 2293 C C . GLY A 1 283 ? -9.443 3.803 -1.070 1.00 95.50 283 GLY A C 1
ATOM 2294 O O . GLY A 1 283 ? -9.932 3.984 -2.185 1.00 95.50 283 GLY A O 1
ATOM 2295 N N . ASN A 1 284 ? -9.431 2.604 -0.488 1.00 96.69 284 ASN A N 1
ATOM 2296 C CA . ASN A 1 284 ? -10.161 1.456 -1.023 1.00 96.69 284 ASN A CA 1
ATOM 2297 C C . ASN A 1 284 ? -11.596 1.481 -0.497 1.00 96.69 284 ASN A C 1
ATOM 2299 O O . ASN A 1 284 ? -11.822 1.282 0.696 1.00 96.69 284 ASN A O 1
ATOM 2303 N N . VAL A 1 285 ? -12.547 1.695 -1.404 1.00 94.88 285 VAL A N 1
ATOM 2304 C CA . VAL A 1 285 ? -13.985 1.793 -1.122 1.00 94.88 285 VAL A CA 1
ATOM 2305 C C . VAL A 1 285 ? -14.788 0.972 -2.140 1.00 94.88 285 VAL A C 1
ATOM 2307 O O . VAL A 1 285 ? -14.262 0.646 -3.211 1.00 94.88 285 VAL A O 1
ATOM 2310 N N . PRO A 1 286 ? -16.058 0.633 -1.855 1.00 94.44 286 PRO A N 1
ATOM 2311 C CA . PRO A 1 286 ? -16.923 -0.025 -2.828 1.00 94.44 286 PRO A CA 1
ATOM 2312 C C . PRO A 1 286 ? -17.066 0.794 -4.115 1.00 94.44 286 PRO A C 1
ATOM 2314 O O . PRO A 1 286 ? -17.334 1.998 -4.076 1.00 94.44 286 PRO A O 1
ATOM 2317 N N . ASN A 1 287 ? -16.943 0.134 -5.269 1.00 95.06 287 ASN A N 1
ATOM 2318 C CA . ASN A 1 287 ? -17.130 0.789 -6.560 1.00 95.06 287 ASN A CA 1
ATOM 2319 C C . ASN A 1 287 ? -18.620 1.064 -6.818 1.00 95.06 287 ASN A C 1
ATOM 2321 O O . ASN A 1 287 ? -19.330 0.231 -7.376 1.00 95.06 287 ASN A O 1
ATOM 2325 N N . LYS A 1 288 ? -19.102 2.245 -6.427 1.00 93.81 288 LYS A N 1
ATOM 2326 C CA . LYS A 1 288 ? -20.457 2.732 -6.737 1.00 93.81 288 LYS A CA 1
ATOM 2327 C C . LYS A 1 288 ? -20.436 3.606 -7.997 1.00 93.81 288 LYS A C 1
ATOM 2329 O O . LYS A 1 288 ? -20.887 4.744 -7.958 1.00 93.81 288 LYS A O 1
ATOM 2334 N N . HIS A 1 289 ? -19.878 3.067 -9.087 1.00 94.38 289 HIS A N 1
ATOM 2335 C CA . HIS A 1 289 ? -19.598 3.784 -10.345 1.00 94.38 289 HIS A CA 1
ATOM 2336 C C . HIS A 1 289 ? -18.517 4.873 -10.220 1.00 94.38 289 HIS A C 1
ATOM 2338 O O . HIS A 1 289 ? -18.582 5.905 -10.879 1.00 94.38 289 HIS A O 1
ATOM 2344 N N . LEU A 1 290 ? -17.525 4.649 -9.352 1.00 94.19 290 LEU A N 1
ATOM 2345 C CA . LEU A 1 290 ? -16.350 5.520 -9.232 1.00 94.19 290 LEU A CA 1
ATOM 2346 C C . LEU A 1 290 ? -15.329 5.235 -10.338 1.00 94.19 290 LEU A C 1
ATOM 2348 O O . LEU A 1 290 ? -14.647 6.144 -10.803 1.00 94.19 290 LEU A O 1
ATOM 2352 N N . VAL A 1 291 ? -15.226 3.969 -10.750 1.00 95.00 291 VAL A N 1
ATOM 2353 C CA . VAL A 1 291 ? -14.443 3.540 -11.908 1.00 95.00 291 VAL A CA 1
ATOM 2354 C C . VAL A 1 291 ? -15.352 2.743 -12.831 1.00 95.00 291 VAL A C 1
ATOM 2356 O O . VAL A 1 291 ? -15.952 1.746 -12.422 1.00 95.00 291 VAL A O 1
ATOM 2359 N N . ASP A 1 292 ? -15.464 3.195 -14.074 1.00 93.56 292 ASP A N 1
ATOM 2360 C CA . ASP A 1 292 ? -16.319 2.559 -15.069 1.00 93.56 292 ASP A CA 1
ATOM 2361 C C . ASP A 1 292 ? -15.797 1.170 -15.468 1.00 93.56 292 ASP A C 1
ATOM 2363 O O . ASP A 1 292 ? -14.593 0.916 -15.486 1.00 93.56 292 ASP A O 1
ATOM 2367 N N . ASN A 1 293 ? -16.718 0.287 -15.870 1.00 92.31 293 ASN A N 1
ATOM 2368 C CA . ASN A 1 293 ? -16.430 -1.061 -16.383 1.00 92.31 293 ASN A CA 1
ATOM 2369 C C . ASN A 1 293 ? -15.740 -2.021 -15.384 1.00 92.31 293 ASN A C 1
ATOM 2371 O O . ASN A 1 293 ? -15.034 -2.937 -15.813 1.00 92.31 293 ASN A O 1
ATOM 2375 N N . LEU A 1 294 ? -15.967 -1.835 -14.077 1.00 86.31 294 LEU A N 1
ATOM 2376 C CA . LEU A 1 294 ? -15.470 -2.680 -12.978 1.00 86.31 294 LEU A CA 1
ATOM 2377 C C . LEU A 1 294 ? -16.591 -3.225 -12.091 1.00 86.31 294 LEU A C 1
ATOM 2379 O O . LEU A 1 294 ? -17.472 -2.424 -11.706 1.00 86.31 294 LEU A O 1
#

Mean predicted aligned error: 3.4 Å

Solvent-accessible surface area (backbone atoms only — not comparable to full-atom values): 16743 Å² total; per-residue (Å²): 105,74,48,66,77,69,66,48,98,68,86,88,85,88,76,91,49,67,69,69,71,35,48,76,33,66,65,46,79,41,79,64,73,71,62,57,68,86,56,50,45,52,45,47,56,53,42,40,79,75,66,44,70,46,19,57,48,48,65,49,64,75,15,7,49,55,48,35,70,58,32,40,62,58,53,40,52,51,49,56,48,32,60,73,41,19,60,86,20,40,37,43,31,58,37,71,17,42,64,65,42,51,53,49,36,60,73,75,43,90,53,52,63,38,30,54,64,64,40,60,61,56,46,52,48,51,55,24,57,68,65,70,46,62,62,91,47,52,50,73,44,71,56,74,50,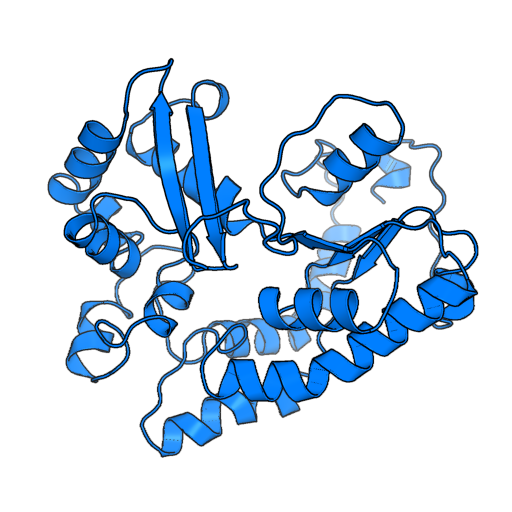82,67,53,23,31,41,81,38,50,21,50,81,86,38,81,36,58,69,49,51,50,48,39,45,75,74,33,67,70,57,30,34,32,34,38,43,38,48,54,47,20,77,74,65,80,38,48,56,28,39,52,20,18,57,40,30,69,76,45,74,82,34,48,61,47,72,71,36,29,60,71,40,17,68,74,31,70,35,98,47,22,29,46,75,41,44,50,56,52,53,50,56,54,41,75,76,41,50,68,61,52,52,48,53,60,69,68,46,86,68,82,76,83,82,70,81,74,88,64,62,66,67,48,52,52,39,29,74,75,72,50,63,89,70,87,79,77,65,48,64,85,76,80,74,78,53,83,99,112

Nearest PDB structures (foldseek):
  3fef-assembly1_A  TM=8.425E-01  e=3.760E-17  Bacillus subtilis
  6vc6-assembly3_C  TM=7.372E-01  e=1.715E-11  Merdibacter massiliensis
  6vc6-assembly2_B  TM=7.338E-01  e=1.715E-11  Merdibacter massiliensis
  6vc6-assembly4_D  TM=7.479E-01  e=8.307E-11  Merdibacter massiliensis
  6wbt-assembly1_B  TM=7.019E-01  e=1.635E-09  metagenomes

Radius of gyration: 20.48 Å; Cα contacts (8 Å, |Δi|>4): 426; chains: 1; bounding box: 42×50×50 Å

Foldseek 3Di:
DLCVLVVPPDDDDDDPDLLVVLAQDQEAEADDQQDALVVLVCQAVVVVVVQFFAQALFADDSSVVVSLVRCQVVLLVSQVSCCVRPQNHEYEYAHPNQQSNQVSNVVRHPHHYWYFDCQVVVVLVLLCVLLVHDSVQWDFDWDDAVQWIWTPAIDGNNHGCLVSSLCSCPVPVLSCQQAVQQSVVCVVPVIGTTDGNQSSLSVDCQARRDPVSCVVFQPRRPHPHRRDTHNVSVVSVVCVVCVVVVVVCVVPPPDRDPSPDDPTCPVVVVQVVVVHDDDDDDINDDPPVPDPPD

Sequence (294 aa):
RIVDEGKYPATVVTTLDRAEALRDADYVLVTILAGATDVWRHDIEIPKKYGVDMNVGDTRSVAGIFRALRTIPVMVDIARDMERYCPGAVMLNYTNPMAMLCRAIDRETDIVVTGLCHSVQGTAEMLAKWIGAPMDEITYTCAGINHMAWYLKYEWNGADAYPLIRKAITERPEVYNEEQVRNEMFLAFDHYVTESSGHNSEYNWWFRKRPDLIEKYCTVGTGWNPGEYAYILKHYQEREHSWQDDIQKWLDNPEPLNLQRGHEYAAYIMNALEGGEPFTFNGNVPNKHLVDNL